Protein AF-A0A7V4LRQ0-F1 (afdb_monomer_lite)

Foldseek 3Di:
DDDDPVQQADPPDGDPNNVVVVVVVVCCVVVDDDDQFAAAAEFDDPLVVVLCVVQQFPHHYDDPDQDDLRYEYEYEHPRLVVQLVVQVSLQVSLQVQYAYEYEQDAQVSCVSRHPWGWHWDFDKDAWFADDADDPLDLQHPDGRQLLGFPPIGGGRFTDDPFDADGRRCWTFDVRSGYIYHRDDLSVQDCVVPVSRVSVSVSPSVRSNSSCVSSRGDGDDCVVVCVVPPDDPPDDD

Secondary structure (DSSP, 8-state):
----HHHHS-SSS--HHHHHHHHHHHHHHHH--PPPP-EEEEES-HHHHHHHHHTTB-EEEP-SPPPPTTEEEEE-TTTHHHHGGGHHHHHHHHHTT-EEEEES--HHHHTTT-SS--EEEEEEES----PPPPTTSTTTT--HHHH--SS-EEEEEEEESSEEETTTTEEEETTTEEEEE---GGG--TTT-GGGHHHHHHHHHHHHHHHHHHTPPBP-THHHHHHSPPPTT---

Structure (mmCIF, N/CA/C/O backbone):
data_AF-A0A7V4LRQ0-F1
#
_entry.id   AF-A0A7V4LRQ0-F1
#
loop_
_atom_site.group_PDB
_atom_site.id
_atom_site.type_symbol
_atom_site.label_atom_id
_atom_site.label_alt_id
_atom_site.label_comp_id
_atom_site.label_asym_id
_atom_site.label_entity_id
_atom_site.label_seq_id
_atom_site.pdbx_PDB_ins_code
_atom_site.Cartn_x
_atom_site.Cartn_y
_atom_site.Cartn_z
_atom_site.occupancy
_atom_site.B_iso_or_equiv
_atom_site.auth_seq_id
_atom_site.auth_comp_id
_atom_site.auth_asym_id
_atom_site.auth_atom_id
_atom_site.pdbx_PDB_model_num
ATOM 1 N N . MET A 1 1 ? 11.073 -6.698 -17.010 1.00 45.44 1 MET A N 1
ATOM 2 C CA . MET A 1 1 ? 11.814 -7.961 -17.177 1.00 45.44 1 MET A CA 1
ATOM 3 C C . MET A 1 1 ? 12.736 -7.723 -18.352 1.00 45.44 1 MET A C 1
ATOM 5 O O . MET A 1 1 ? 12.232 -7.362 -19.404 1.00 45.44 1 MET A O 1
ATOM 9 N N . TRP A 1 2 ? 14.047 -7.719 -18.131 1.00 48.22 2 TRP A N 1
ATOM 10 C CA . TRP A 1 2 ? 15.020 -7.437 -19.186 1.00 48.22 2 TRP A CA 1
ATOM 11 C C . TRP A 1 2 ? 15.649 -8.773 -19.558 1.00 48.22 2 TRP A C 1
ATOM 13 O O . TRP A 1 2 ? 16.395 -9.322 -18.756 1.00 48.22 2 TRP A O 1
ATOM 23 N N . PHE A 1 3 ? 15.268 -9.306 -20.714 1.00 68.00 3 PHE A N 1
ATOM 24 C CA . PHE A 1 3 ? 15.950 -10.434 -21.338 1.00 68.00 3 PHE A CA 1
ATOM 25 C C . PHE A 1 3 ? 17.047 -9.889 -22.238 1.00 68.00 3 PHE A C 1
ATOM 27 O O . PHE A 1 3 ? 16.895 -8.811 -22.821 1.00 68.00 3 PHE A O 1
ATOM 34 N N . CYS A 1 4 ? 18.136 -10.627 -22.371 1.00 69.81 4 CYS A N 1
ATOM 35 C CA . CYS A 1 4 ? 19.073 -10.420 -23.459 1.00 69.81 4 CYS A CA 1
ATOM 36 C C . CYS A 1 4 ? 18.837 -11.468 -24.551 1.00 69.81 4 CYS A C 1
ATOM 38 O O . CYS A 1 4 ? 18.161 -12.471 -24.338 1.00 69.81 4 CYS A O 1
ATOM 40 N N . GLN A 1 5 ? 19.403 -11.243 -25.737 1.00 71.50 5 GLN A N 1
ATOM 41 C CA . GLN A 1 5 ? 19.280 -12.172 -26.866 1.00 71.50 5 GLN A CA 1
ATOM 42 C C . GLN A 1 5 ? 19.717 -13.604 -26.499 1.00 71.50 5 GLN A C 1
ATOM 44 O O . GLN A 1 5 ? 19.175 -14.564 -27.040 1.00 71.50 5 GLN A O 1
ATOM 49 N N . LEU A 1 6 ? 20.641 -13.748 -25.541 1.00 72.88 6 LEU A N 1
ATOM 50 C CA . LEU A 1 6 ? 21.116 -15.046 -25.053 1.00 72.88 6 LEU A CA 1
ATOM 51 C C . LEU A 1 6 ? 20.059 -15.842 -24.283 1.00 72.88 6 LEU A C 1
ATOM 53 O O . LEU A 1 6 ? 20.169 -17.058 -24.235 1.00 72.88 6 LEU A O 1
ATOM 57 N N . ASP A 1 7 ? 19.058 -15.186 -23.694 1.00 76.88 7 ASP A N 1
ATOM 58 C CA . ASP A 1 7 ? 18.031 -15.871 -22.903 1.00 76.88 7 ASP A CA 1
ATOM 59 C C . ASP A 1 7 ? 16.930 -16.473 -23.792 1.00 76.88 7 ASP A C 1
ATOM 61 O O . ASP A 1 7 ? 16.231 -17.392 -23.380 1.00 76.88 7 ASP A O 1
ATOM 65 N N . VAL A 1 8 ? 16.754 -15.940 -25.007 1.00 80.19 8 VAL A N 1
ATOM 66 C CA . VAL A 1 8 ? 15.587 -16.202 -25.874 1.00 80.19 8 VAL A CA 1
ATOM 67 C C . VAL A 1 8 ? 15.947 -16.807 -27.232 1.00 80.19 8 VAL A C 1
ATOM 69 O O . VAL A 1 8 ? 15.063 -17.036 -28.052 1.00 80.19 8 VAL A O 1
ATOM 72 N N . THR A 1 9 ? 17.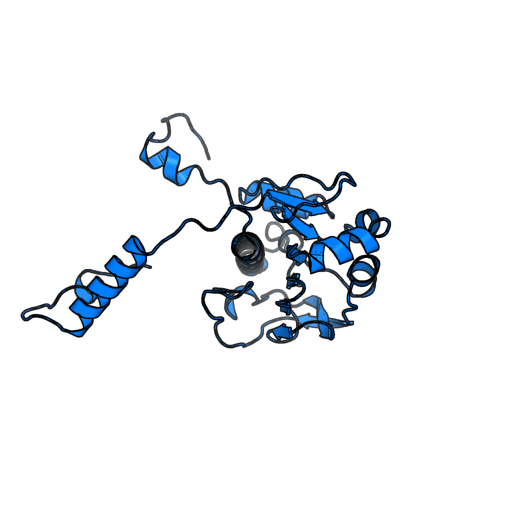230 -17.064 -27.496 1.00 76.56 9 THR A N 1
ATOM 73 C CA . THR A 1 9 ? 17.683 -17.713 -28.734 1.00 76.56 9 THR A CA 1
ATOM 74 C C . THR A 1 9 ? 18.778 -18.733 -28.459 1.00 76.56 9 THR A C 1
ATOM 76 O O . THR A 1 9 ? 19.648 -18.516 -27.616 1.00 76.56 9 THR A O 1
ATOM 79 N N . GLY A 1 10 ? 18.764 -19.832 -29.213 1.00 74.75 10 GLY A N 1
ATOM 80 C CA . GLY A 1 10 ? 19.885 -20.761 -29.257 1.00 74.75 10 GLY A CA 1
ATOM 81 C C . GLY A 1 10 ? 21.092 -20.136 -29.964 1.00 74.75 10 GLY A C 1
ATOM 82 O O . GLY A 1 10 ? 20.951 -19.457 -30.981 1.00 74.75 10 GLY A O 1
ATOM 83 N N . ARG A 1 11 ? 22.299 -20.338 -29.423 1.00 70.88 11 ARG A N 1
ATOM 84 C CA . ARG A 1 11 ? 23.535 -19.731 -29.964 1.00 70.88 11 ARG A CA 1
ATOM 85 C C . ARG A 1 11 ? 24.020 -20.357 -31.272 1.00 70.88 11 ARG A C 1
ATOM 87 O O . ARG A 1 11 ? 24.736 -19.707 -32.029 1.00 70.88 11 ARG A O 1
ATOM 94 N N . SER A 1 12 ? 23.715 -21.629 -31.494 1.00 75.88 12 SER A N 1
ATOM 95 C CA . SER A 1 12 ? 24.221 -22.404 -32.639 1.00 75.88 12 SER A CA 1
ATOM 96 C C . SER A 1 12 ? 23.210 -23.448 -33.101 1.00 75.88 12 SER A C 1
ATOM 98 O O . SER A 1 12 ? 23.081 -23.678 -34.297 1.00 75.88 12 SER A O 1
ATOM 100 N N . GLU A 1 13 ? 22.453 -24.014 -32.162 1.00 80.12 13 GLU A N 1
ATOM 101 C CA . GLU A 1 13 ? 21.347 -24.938 -32.404 1.00 80.12 13 GLU A CA 1
ATOM 102 C C . GLU A 1 13 ? 20.101 -24.467 -31.640 1.00 80.12 13 GLU A C 1
ATOM 104 O O . GLU A 1 13 ? 20.245 -23.673 -30.703 1.00 80.12 13 GLU A O 1
ATOM 109 N N . PRO A 1 14 ? 18.895 -24.925 -32.022 1.00 82.38 14 PRO A N 1
ATOM 110 C CA . PRO A 1 14 ? 17.674 -24.677 -31.261 1.00 82.38 14 PRO A CA 1
ATOM 111 C C . PRO A 1 14 ? 17.831 -25.059 -29.782 1.00 82.38 14 PRO A C 1
ATOM 113 O O . PRO A 1 14 ? 18.328 -26.138 -29.460 1.00 82.38 14 PRO A O 1
ATOM 116 N N . ASP A 1 15 ? 17.402 -24.169 -28.884 1.00 87.75 15 ASP A N 1
ATOM 117 C CA . ASP A 1 15 ? 17.436 -24.381 -27.435 1.00 87.75 15 ASP A CA 1
ATOM 118 C C . ASP A 1 15 ? 15.994 -24.531 -26.913 1.00 87.75 15 ASP A C 1
ATOM 120 O O . ASP A 1 15 ? 15.255 -23.542 -26.868 1.00 87.75 15 ASP A O 1
ATOM 124 N N . PRO A 1 16 ? 15.578 -25.737 -26.480 1.00 87.88 16 PRO A N 1
ATOM 125 C CA . PRO A 1 16 ? 14.217 -25.986 -26.000 1.00 87.88 16 PRO A CA 1
ATOM 126 C C . PRO A 1 16 ? 13.805 -25.162 -24.770 1.00 87.88 16 PRO A C 1
ATOM 128 O O . PRO A 1 16 ? 12.611 -24.964 -24.530 1.00 87.88 16 PRO A O 1
ATOM 131 N N . VAL A 1 17 ? 14.759 -24.706 -23.948 1.00 88.19 17 VAL A N 1
ATOM 132 C CA . VAL A 1 17 ? 14.481 -23.828 -22.801 1.00 88.19 17 VAL A CA 1
ATOM 133 C C . VAL A 1 17 ? 14.232 -22.406 -23.288 1.00 88.19 17 VAL A C 1
ATOM 135 O O . VAL A 1 17 ? 13.279 -21.773 -22.827 1.00 88.19 17 VAL A O 1
ATOM 138 N N . ALA A 1 18 ? 15.035 -21.929 -24.242 1.00 86.69 18 ALA A N 1
ATOM 139 C CA . ALA A 1 18 ? 14.844 -20.621 -24.861 1.00 86.69 18 ALA A CA 1
ATOM 140 C C . ALA A 1 18 ? 13.508 -20.547 -25.619 1.00 86.69 18 ALA A C 1
ATOM 142 O O . ALA A 1 18 ? 12.757 -19.589 -25.439 1.00 86.69 18 ALA A O 1
ATOM 143 N N . GLU A 1 19 ? 13.158 -21.583 -26.388 1.00 88.06 19 GLU A N 1
ATOM 144 C CA . GLU A 1 19 ? 11.864 -21.687 -27.080 1.00 88.06 19 GLU A CA 1
ATOM 145 C C . GLU A 1 19 ? 10.697 -21.649 -26.090 1.00 88.06 19 GLU A C 1
ATOM 147 O O . GLU A 1 19 ? 9.791 -20.828 -26.224 1.00 88.06 19 GLU A O 1
ATOM 152 N N . ARG A 1 20 ? 10.759 -22.453 -25.019 1.00 89.38 20 ARG A N 1
ATOM 153 C CA . ARG A 1 20 ? 9.725 -22.451 -23.975 1.00 89.38 20 ARG A CA 1
ATOM 154 C C . ARG A 1 20 ? 9.599 -21.095 -23.283 1.00 89.38 20 ARG A C 1
ATOM 156 O O . ARG A 1 20 ? 8.496 -20.693 -22.915 1.00 89.38 20 ARG A O 1
ATOM 163 N N . LEU A 1 21 ? 10.710 -20.390 -23.069 1.00 88.31 21 LEU A N 1
ATOM 164 C CA . LEU A 1 21 ? 10.686 -19.047 -22.500 1.00 88.31 21 LEU A CA 1
ATOM 165 C C . LEU A 1 21 ? 10.005 -18.058 -23.453 1.00 88.31 21 LEU A C 1
ATOM 167 O O . LEU A 1 21 ? 9.142 -17.305 -23.005 1.00 88.31 21 LEU A O 1
ATOM 171 N N . VAL A 1 22 ? 10.342 -18.079 -24.745 1.00 88.38 22 VAL A N 1
ATOM 172 C CA . VAL A 1 22 ? 9.688 -17.245 -25.767 1.00 88.38 22 VAL A CA 1
ATOM 173 C C . VAL A 1 22 ? 8.190 -17.539 -25.840 1.00 88.38 22 VAL A C 1
ATOM 175 O O . VAL A 1 22 ? 7.392 -16.601 -25.798 1.00 88.38 22 VAL A O 1
ATOM 178 N N . ASP A 1 23 ? 7.795 -18.811 -25.849 1.00 89.12 23 ASP A N 1
ATOM 179 C CA . ASP A 1 23 ? 6.388 -19.217 -25.852 1.00 89.12 23 ASP A CA 1
ATOM 180 C C . ASP A 1 23 ? 5.648 -18.700 -24.619 1.00 89.12 23 ASP A C 1
ATOM 182 O O . ASP A 1 23 ? 4.575 -18.109 -24.743 1.00 89.12 23 ASP A O 1
ATOM 186 N N . ASN A 1 24 ? 6.236 -18.838 -23.428 1.00 88.69 24 ASN A N 1
ATOM 187 C CA . ASN A 1 24 ? 5.658 -18.304 -22.196 1.00 88.69 24 ASN A CA 1
ATOM 188 C C . ASN A 1 24 ? 5.506 -16.776 -22.247 1.00 88.69 24 ASN A C 1
ATOM 190 O O . ASN A 1 24 ? 4.514 -16.241 -21.751 1.00 88.69 24 ASN A O 1
ATOM 194 N N . LEU A 1 25 ? 6.464 -16.062 -22.846 1.00 88.06 25 LEU A N 1
ATOM 195 C CA . LEU A 1 25 ? 6.399 -14.607 -23.001 1.00 88.06 25 LEU A CA 1
ATOM 196 C C . LEU A 1 25 ? 5.290 -14.183 -23.964 1.00 88.06 25 LEU A C 1
ATOM 198 O O . LEU A 1 25 ? 4.539 -13.255 -23.653 1.00 88.06 25 LEU A O 1
ATOM 202 N N . LEU A 1 26 ? 5.157 -14.870 -25.100 1.00 89.56 26 LEU A N 1
ATOM 203 C CA . LEU A 1 26 ? 4.088 -14.624 -26.066 1.00 89.56 26 LEU A CA 1
ATOM 204 C C . LEU A 1 26 ? 2.721 -14.965 -25.472 1.00 89.56 26 LEU A C 1
ATOM 206 O O . LEU A 1 26 ? 1.802 -14.154 -25.557 1.00 89.56 26 LEU A O 1
ATOM 210 N N . GLN A 1 27 ? 2.589 -16.115 -24.808 1.00 89.12 27 GLN A N 1
ATOM 211 C CA . GLN A 1 27 ? 1.359 -16.500 -24.116 1.00 89.12 27 GLN A CA 1
ATOM 212 C C . GLN A 1 27 ? 0.989 -15.495 -23.025 1.00 89.12 27 GLN A C 1
ATOM 214 O O . GLN A 1 27 ? -0.169 -15.097 -22.943 1.00 89.12 27 GLN A O 1
ATOM 219 N N . TYR A 1 28 ? 1.955 -15.029 -22.229 1.00 83.38 28 TYR A N 1
ATOM 220 C CA . TYR A 1 28 ? 1.726 -13.988 -21.229 1.00 83.38 28 TYR A CA 1
ATOM 221 C C . TYR A 1 28 ? 1.220 -12.689 -21.868 1.00 83.38 28 TYR A C 1
ATOM 223 O O . TYR A 1 28 ? 0.241 -12.115 -21.391 1.00 83.38 28 TYR A O 1
ATOM 231 N N . ALA A 1 29 ? 1.849 -12.237 -22.958 1.00 86.50 29 ALA A N 1
ATOM 232 C CA . ALA A 1 29 ? 1.443 -11.024 -23.664 1.00 86.50 29 ALA A CA 1
ATOM 233 C C . ALA A 1 29 ? 0.040 -11.150 -24.283 1.00 86.50 29 ALA A C 1
ATOM 235 O O . ALA A 1 29 ? -0.758 -10.221 -24.180 1.00 86.50 29 ALA A O 1
ATOM 236 N N . LEU A 1 30 ? -0.280 -12.303 -24.879 1.00 89.50 30 LEU A N 1
ATOM 237 C CA . LEU A 1 30 ? -1.581 -12.582 -25.497 1.00 89.50 30 LEU A CA 1
ATOM 238 C C . LEU A 1 30 ? -2.700 -12.780 -24.467 1.00 89.50 30 LEU A C 1
ATOM 240 O O . LEU A 1 30 ? -3.841 -12.393 -24.710 1.00 89.50 30 LEU A O 1
ATOM 244 N N . ALA A 1 31 ? -2.391 -13.388 -23.320 1.00 86.88 31 ALA A N 1
ATOM 245 C CA . ALA A 1 31 ? -3.352 -13.627 -22.247 1.00 86.88 31 ALA A CA 1
ATOM 246 C C . ALA A 1 31 ? -3.553 -12.404 -21.340 1.00 86.88 31 ALA A C 1
ATOM 248 O O . ALA A 1 31 ? -4.460 -12.410 -20.500 1.00 86.88 31 ALA A O 1
ATOM 249 N N . TRP A 1 32 ? -2.723 -11.366 -21.480 1.00 83.38 32 TRP A N 1
ATOM 250 C CA . TRP A 1 32 ? -2.807 -10.176 -20.647 1.00 83.38 32 TRP A CA 1
ATOM 251 C C . TRP A 1 32 ? -4.166 -9.490 -20.809 1.00 83.38 32 TRP A C 1
ATOM 253 O O . TRP A 1 32 ? -4.623 -9.190 -21.912 1.00 83.38 32 TRP A O 1
ATOM 263 N N . ARG A 1 33 ? -4.809 -9.209 -19.674 1.00 76.88 33 ARG A N 1
ATOM 264 C CA . ARG A 1 33 ? -6.028 -8.403 -19.605 1.00 76.88 33 ARG A CA 1
ATOM 265 C C . ARG A 1 33 ? -5.795 -7.222 -18.668 1.00 76.88 33 ARG A C 1
ATOM 267 O O . ARG A 1 33 ? -5.194 -7.418 -17.608 1.00 76.88 33 ARG A O 1
ATOM 274 N N . PRO A 1 34 ? -6.286 -6.019 -19.009 1.00 74.44 34 PRO A N 1
ATOM 275 C CA . PRO A 1 34 ? -6.212 -4.889 -18.100 1.00 74.44 34 PRO A CA 1
ATOM 276 C C . PRO A 1 34 ? -6.993 -5.216 -16.824 1.00 74.44 34 PRO A C 1
ATOM 278 O O . PRO A 1 34 ? -8.170 -5.578 -16.868 1.00 74.44 34 PRO A O 1
ATOM 281 N N . VAL A 1 35 ? -6.326 -5.098 -15.677 1.00 74.75 35 VAL A N 1
ATOM 282 C CA . VAL A 1 35 ? -6.999 -5.158 -14.378 1.00 74.75 35 VAL A CA 1
ATOM 283 C C . VAL A 1 35 ? -7.870 -3.904 -14.257 1.00 74.75 35 VAL A C 1
ATOM 285 O O . VAL A 1 35 ? -7.369 -2.816 -14.552 1.00 74.75 35 VAL A O 1
ATOM 288 N N . PRO A 1 36 ? -9.147 -4.015 -13.840 1.00 80.19 36 PRO A N 1
ATOM 289 C CA . PRO A 1 36 ? -9.997 -2.849 -13.643 1.00 80.19 36 PRO A CA 1
ATOM 290 C C . PRO A 1 36 ? -9.327 -1.841 -12.710 1.00 80.19 36 PRO A C 1
ATOM 292 O O . PRO A 1 36 ? -9.016 -2.159 -11.558 1.00 80.19 36 PRO A O 1
ATOM 295 N N . ALA A 1 37 ? -9.097 -0.638 -13.230 1.00 89.81 37 ALA A N 1
ATOM 296 C CA . ALA A 1 37 ? -8.564 0.463 -12.450 1.00 89.81 37 ALA A CA 1
ATOM 297 C C . ALA A 1 37 ? -9.566 0.854 -11.361 1.00 89.81 37 ALA A C 1
ATOM 299 O O . ALA A 1 37 ? -10.780 0.855 -11.581 1.00 89.81 37 ALA A O 1
ATOM 300 N N . ARG A 1 38 ? -9.044 1.190 -10.186 1.00 93.81 38 ARG A N 1
ATOM 301 C CA . ARG A 1 38 ? -9.829 1.677 -9.058 1.00 93.81 38 ARG A CA 1
ATOM 302 C C . ARG A 1 38 ? -9.487 3.121 -8.758 1.00 93.81 38 ARG A C 1
ATOM 304 O O . ARG A 1 38 ? -8.321 3.504 -8.804 1.00 93.81 38 ARG A O 1
ATOM 311 N N . GLN A 1 39 ? -10.495 3.901 -8.392 1.00 95.75 39 GLN A N 1
ATOM 312 C CA . GLN A 1 39 ? -10.274 5.260 -7.921 1.00 95.75 39 GLN A CA 1
ATOM 313 C C . GLN A 1 39 ? -9.702 5.214 -6.500 1.00 95.75 39 GLN A C 1
ATOM 315 O O . GLN A 1 39 ? -10.267 4.579 -5.608 1.00 95.75 39 GLN A O 1
ATOM 320 N N . GLY A 1 40 ? -8.572 5.881 -6.285 1.00 97.38 40 GLY A N 1
ATOM 321 C CA . GLY A 1 40 ? -8.005 6.034 -4.952 1.00 97.38 40 GLY A CA 1
ATOM 322 C C . GLY A 1 40 ? -8.737 7.118 -4.163 1.00 97.38 40 GLY A C 1
ATOM 323 O O . GLY A 1 40 ? -9.028 8.187 -4.706 1.00 97.38 40 GLY A O 1
ATOM 324 N N . VAL A 1 41 ? -9.011 6.843 -2.889 1.00 98.25 41 VAL A N 1
ATOM 325 C CA . VAL A 1 41 ? -9.553 7.785 -1.903 1.00 98.25 41 VAL A CA 1
ATOM 326 C C . VAL A 1 41 ? -8.572 7.884 -0.739 1.00 98.25 41 VAL A C 1
ATOM 328 O O . VAL A 1 41 ? -8.015 6.868 -0.332 1.00 98.25 41 VAL A O 1
ATOM 331 N N . TYR A 1 42 ? -8.326 9.083 -0.220 1.00 98.56 42 TYR A N 1
ATOM 332 C CA . TYR A 1 42 ? -7.289 9.344 0.779 1.00 98.56 42 TYR A CA 1
ATOM 333 C C . TYR A 1 42 ? -7.847 9.960 2.062 1.00 98.56 42 TYR A C 1
ATOM 335 O O . TYR A 1 42 ? -8.546 10.971 2.006 1.00 98.56 42 TYR A O 1
ATOM 343 N N . ALA A 1 43 ? -7.464 9.405 3.212 1.00 98.31 43 ALA A N 1
ATOM 344 C CA . ALA A 1 43 ? -7.739 9.962 4.533 1.00 98.31 43 ALA A CA 1
ATOM 345 C C . ALA A 1 43 ? -6.469 9.961 5.400 1.00 98.31 43 ALA A C 1
ATOM 347 O O . ALA A 1 43 ? -5.891 8.906 5.657 1.00 98.31 43 ALA A O 1
ATOM 348 N N . GLY A 1 44 ? -6.054 11.133 5.886 1.00 97.44 44 GLY A N 1
ATOM 349 C CA . GLY A 1 44 ? -4.942 11.280 6.831 1.00 97.44 44 GLY A CA 1
ATOM 350 C C . GLY A 1 44 ? -4.078 12.513 6.582 1.00 97.44 44 GLY A C 1
ATOM 351 O O . GLY A 1 44 ? -4.515 13.471 5.946 1.00 97.44 44 GLY A O 1
ATOM 352 N N . GLU A 1 45 ? -2.854 12.491 7.111 1.00 96.62 45 GLU A N 1
ATOM 353 C CA . GLU A 1 45 ? -1.837 13.548 6.995 1.00 96.62 45 GLU A CA 1
ATOM 354 C C . GLU A 1 45 ? -1.701 14.144 5.570 1.00 96.62 45 GLU A C 1
ATOM 356 O O . GLU A 1 45 ? -1.551 13.397 4.597 1.00 96.62 45 GLU A O 1
ATOM 361 N N . PRO A 1 46 ? -1.648 15.480 5.408 1.00 96.94 46 PRO A N 1
ATOM 362 C CA . PRO A 1 46 ? -1.427 16.124 4.108 1.00 96.94 46 PRO A CA 1
ATOM 363 C C . PRO A 1 46 ? -0.103 15.741 3.424 1.00 96.94 46 PRO A C 1
ATOM 365 O O . PRO A 1 46 ? -0.000 15.758 2.197 1.00 96.94 46 PRO A O 1
ATOM 368 N N . GLU A 1 47 ? 0.931 15.405 4.196 1.00 96.88 47 GLU A N 1
ATOM 369 C CA . GLU A 1 47 ? 2.243 14.979 3.704 1.00 96.88 47 GLU A CA 1
ATOM 370 C C . GLU A 1 47 ? 2.148 13.715 2.852 1.00 96.88 47 GLU A C 1
ATOM 372 O O . GLU A 1 47 ? 2.777 13.648 1.793 1.00 96.88 47 GLU A O 1
ATOM 377 N N . GLY A 1 48 ? 1.350 12.737 3.286 1.00 96.94 48 GLY A N 1
ATOM 378 C CA . GLY A 1 48 ? 1.147 11.501 2.540 1.00 96.94 48 GLY A CA 1
ATOM 379 C C . GLY A 1 48 ? 0.352 11.729 1.258 1.00 96.94 48 GLY A C 1
ATOM 380 O O . GLY A 1 48 ? 0.728 11.197 0.214 1.00 96.94 48 GLY A O 1
ATOM 381 N N . HIS A 1 49 ? -0.659 12.605 1.286 1.00 97.50 49 HIS A N 1
ATOM 382 C CA . HIS A 1 49 ? -1.424 12.974 0.089 1.00 97.50 49 HIS A CA 1
ATOM 383 C C . HIS A 1 49 ? -0.515 13.602 -0.971 1.00 97.50 49 HIS A C 1
ATOM 385 O O . HIS A 1 49 ? -0.471 13.139 -2.112 1.00 97.50 49 HIS A O 1
ATOM 391 N N . ARG A 1 50 ? 0.314 14.575 -0.563 1.00 97.31 50 ARG A N 1
ATOM 392 C CA . ARG A 1 50 ? 1.334 15.190 -1.430 1.00 97.31 50 ARG A CA 1
ATOM 393 C C . ARG A 1 50 ? 2.359 14.173 -1.930 1.00 97.31 50 ARG A C 1
ATOM 395 O O . ARG A 1 50 ? 2.784 14.258 -3.080 1.00 97.31 50 ARG A O 1
ATOM 402 N N . HIS A 1 51 ? 2.759 13.215 -1.093 1.00 97.12 51 HIS A N 1
ATOM 403 C CA . HIS A 1 51 ? 3.698 12.163 -1.478 1.00 97.12 51 HIS A CA 1
ATOM 404 C C . HIS A 1 51 ? 3.132 11.271 -2.593 1.00 97.12 51 HIS A C 1
ATOM 406 O O . HIS A 1 51 ? 3.822 11.014 -3.579 1.00 97.12 51 HIS A O 1
ATOM 412 N N . PHE A 1 52 ? 1.875 10.837 -2.471 1.00 97.62 52 PHE A N 1
ATOM 413 C CA . PHE A 1 52 ? 1.197 10.052 -3.504 1.00 97.62 52 PHE A CA 1
ATOM 414 C C . PHE A 1 52 ? 0.983 10.850 -4.794 1.00 97.62 52 PHE A C 1
ATOM 416 O O . PHE A 1 52 ? 1.277 10.333 -5.874 1.00 97.62 52 PHE A O 1
ATOM 423 N N . ALA A 1 53 ? 0.578 12.118 -4.688 1.00 96.69 53 ALA A N 1
ATOM 424 C CA . ALA A 1 53 ? 0.439 13.004 -5.842 1.00 96.69 53 ALA A CA 1
ATOM 425 C C . ALA A 1 53 ? 1.769 13.168 -6.600 1.00 96.69 53 ALA A C 1
ATOM 427 O O . ALA A 1 53 ? 1.817 13.015 -7.819 1.00 96.69 53 ALA A O 1
ATOM 428 N N . ALA A 1 54 ? 2.881 13.374 -5.883 1.00 94.19 54 ALA A N 1
ATOM 429 C CA . ALA A 1 54 ? 4.218 13.447 -6.477 1.00 94.19 54 ALA A CA 1
ATOM 430 C C . ALA A 1 54 ? 4.664 12.128 -7.142 1.00 94.19 54 ALA A C 1
ATOM 432 O O . ALA A 1 54 ? 5.514 12.139 -8.032 1.00 94.19 54 ALA A O 1
ATOM 433 N N . ALA A 1 55 ? 4.092 10.994 -6.729 1.00 93.94 55 ALA A N 1
ATOM 434 C CA . ALA A 1 55 ? 4.299 9.688 -7.348 1.00 93.94 55 ALA A CA 1
ATOM 435 C C . ALA A 1 55 ? 3.325 9.391 -8.511 1.00 93.94 55 ALA A C 1
ATOM 437 O O . ALA A 1 55 ? 3.375 8.297 -9.074 1.00 93.94 55 ALA A O 1
ATOM 438 N N . GLY A 1 56 ? 2.462 10.344 -8.882 1.00 94.62 56 GLY A N 1
ATOM 439 C CA . GLY A 1 56 ? 1.516 10.233 -9.997 1.00 94.62 56 GLY A CA 1
ATOM 440 C C . GLY A 1 56 ? 0.152 9.646 -9.628 1.00 94.62 56 GLY A C 1
ATOM 441 O O . GLY A 1 56 ? -0.644 9.366 -10.524 1.00 94.62 56 GLY A O 1
ATOM 442 N N . PHE A 1 57 ? -0.139 9.435 -8.343 1.00 96.19 57 PHE A N 1
ATOM 443 C CA 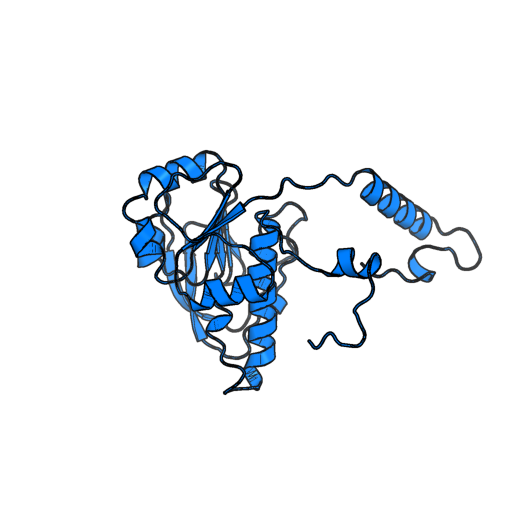. PHE A 1 57 ? -1.438 8.933 -7.897 1.00 96.19 57 PHE A CA 1
ATOM 444 C C . PHE A 1 57 ? -2.411 10.089 -7.674 1.00 96.19 57 PHE A C 1
ATOM 446 O O . PHE A 1 57 ? -2.175 10.949 -6.826 1.00 96.19 57 PHE A O 1
ATOM 453 N N . ASP A 1 58 ? -3.530 10.067 -8.393 1.00 95.69 58 ASP A N 1
ATOM 454 C CA . ASP A 1 58 ? -4.654 10.967 -8.147 1.00 95.69 58 ASP A CA 1
ATOM 455 C C . ASP A 1 58 ? -5.580 10.346 -7.095 1.00 95.69 58 ASP A C 1
ATOM 457 O O . ASP A 1 58 ? -6.497 9.577 -7.401 1.00 95.69 58 ASP A O 1
ATOM 461 N N . LEU A 1 59 ? -5.260 10.595 -5.823 1.00 97.31 59 LEU A N 1
ATOM 462 C CA . LEU A 1 59 ? -6.085 10.154 -4.705 1.00 97.31 59 LEU A CA 1
ATOM 463 C C . LEU A 1 59 ? -7.056 11.269 -4.332 1.00 97.31 59 LEU A C 1
ATOM 465 O O . LEU A 1 59 ? -6.653 12.326 -3.843 1.00 97.31 59 LEU A O 1
ATOM 469 N N . ARG A 1 60 ? -8.348 11.015 -4.506 1.00 96.81 60 ARG A N 1
ATOM 470 C CA . ARG A 1 60 ? -9.391 11.956 -4.111 1.00 96.81 60 ARG A CA 1
ATOM 471 C C . ARG A 1 60 ? -9.437 12.051 -2.580 1.00 96.81 60 ARG A C 1
ATOM 473 O O . ARG A 1 60 ? -9.456 11.007 -1.929 1.00 96.81 60 ARG A O 1
ATOM 480 N N . PRO A 1 61 ? -9.481 13.247 -1.978 1.00 97.56 61 PRO A N 1
ATOM 481 C CA . PRO A 1 61 ? -9.692 13.370 -0.540 1.00 97.56 61 PRO A CA 1
ATOM 482 C C . PRO A 1 61 ? -10.995 12.693 -0.099 1.00 97.56 61 PRO A C 1
ATOM 484 O O . PRO A 1 61 ? -11.989 12.707 -0.829 1.00 97.56 61 PRO A O 1
ATOM 487 N N . TRP A 1 62 ? -10.981 12.096 1.089 1.00 97.31 62 TRP A N 1
ATOM 488 C CA . TRP A 1 62 ? -12.188 11.640 1.768 1.00 97.31 62 TRP A CA 1
ATOM 489 C C . TRP A 1 62 ? -13.151 12.816 1.989 1.00 97.31 62 TRP A C 1
ATOM 491 O O . TRP A 1 62 ? -12.735 13.881 2.441 1.00 97.31 62 TRP A O 1
ATOM 501 N N . ASP A 1 63 ? -14.421 12.619 1.644 1.00 94.75 63 ASP A N 1
ATOM 502 C CA . ASP A 1 63 ? -15.491 13.627 1.669 1.00 94.75 63 ASP A CA 1
ATOM 503 C C . ASP A 1 63 ? -16.789 13.076 2.286 1.00 94.75 63 ASP A C 1
ATOM 505 O O . ASP A 1 63 ? -17.885 13.475 1.900 1.00 94.75 63 ASP A O 1
ATOM 509 N N . ASP A 1 64 ? -16.665 12.109 3.199 1.00 93.94 64 ASP A N 1
ATOM 510 C CA . ASP A 1 64 ? -17.769 11.486 3.949 1.00 93.94 64 ASP A CA 1
ATOM 511 C C . ASP A 1 64 ? -18.812 10.731 3.102 1.00 93.94 64 ASP A C 1
ATOM 513 O O . ASP A 1 64 ? -19.824 10.247 3.620 1.00 93.94 64 ASP A O 1
ATOM 517 N N . ARG A 1 65 ? -18.569 10.566 1.794 1.00 92.38 65 ARG A N 1
ATOM 518 C CA . ARG A 1 65 ? -19.484 9.852 0.900 1.00 92.38 65 ARG A CA 1
ATOM 519 C C . ARG A 1 65 ? -19.286 8.328 0.958 1.00 92.38 65 ARG A C 1
ATOM 521 O O . ARG A 1 65 ? -18.155 7.856 1.103 1.00 92.38 65 ARG A O 1
ATOM 528 N N . PRO A 1 66 ? -20.343 7.529 0.726 1.00 92.75 66 PRO A N 1
ATOM 529 C CA . PRO A 1 66 ? -20.213 6.082 0.595 1.00 92.75 66 PRO A CA 1
ATOM 530 C C . PRO A 1 66 ? -19.225 5.663 -0.497 1.00 92.75 66 PRO A C 1
ATOM 532 O O . PRO A 1 66 ? -19.257 6.178 -1.617 1.00 92.75 66 PRO A O 1
ATOM 535 N N . LEU A 1 67 ? -18.372 4.692 -0.169 1.00 95.25 67 LEU A N 1
ATOM 536 C CA . LEU A 1 67 ? -17.428 4.104 -1.115 1.00 95.25 67 LEU A CA 1
ATOM 537 C C . LEU A 1 67 ? -18.095 3.025 -1.967 1.00 95.25 67 LEU A C 1
ATOM 539 O O . LEU A 1 67 ? -18.937 2.249 -1.514 1.00 95.25 67 LEU A O 1
ATOM 543 N N . THR A 1 68 ? -17.646 2.938 -3.209 1.00 92.44 68 THR A N 1
ATOM 544 C CA . THR A 1 68 ? -18.065 1.947 -4.198 1.00 92.44 68 THR A CA 1
ATOM 545 C C . THR A 1 68 ? -17.070 0.788 -4.285 1.00 92.44 68 THR A C 1
ATOM 547 O O . THR A 1 68 ? -15.906 0.892 -3.887 1.00 92.44 68 THR A O 1
ATOM 550 N N . GLY A 1 69 ? -17.494 -0.340 -4.861 1.00 87.88 69 GLY A N 1
ATOM 551 C CA . GLY A 1 69 ? -16.625 -1.504 -5.087 1.00 87.88 69 GLY A CA 1
ATOM 552 C C . GLY A 1 69 ? -15.462 -1.254 -6.059 1.00 87.88 69 GLY A C 1
ATOM 553 O O . GLY A 1 69 ? -14.566 -2.091 -6.148 1.00 87.88 69 GLY A O 1
ATOM 554 N N . SER A 1 70 ? -15.455 -0.120 -6.764 1.00 91.19 70 SER A N 1
ATOM 555 C CA . SER A 1 70 ? -14.391 0.353 -7.660 1.00 91.19 70 SER A CA 1
ATOM 556 C C . SER A 1 70 ? -13.427 1.344 -7.002 1.00 91.19 70 SER A C 1
ATOM 558 O O . SER A 1 70 ? -12.577 1.904 -7.687 1.00 91.19 70 SER A O 1
ATOM 560 N N . GLU A 1 71 ? -13.533 1.578 -5.696 1.00 95.56 71 GLU A N 1
ATOM 561 C CA . GLU A 1 71 ? -12.626 2.460 -4.958 1.00 95.56 71 GLU A CA 1
ATOM 562 C C . GLU A 1 71 ? -11.626 1.659 -4.100 1.00 95.56 71 GLU A C 1
ATOM 564 O O . GLU A 1 71 ? -11.823 0.474 -3.794 1.00 95.56 71 GLU A O 1
ATOM 569 N N . VAL A 1 72 ? -10.510 2.305 -3.757 1.00 97.62 72 VAL A N 1
ATOM 570 C CA . VAL A 1 72 ? -9.531 1.864 -2.750 1.00 97.62 72 VAL A CA 1
ATOM 571 C C . VAL A 1 72 ? -9.368 2.994 -1.747 1.00 97.62 72 VAL A C 1
ATOM 573 O O . VAL A 1 72 ? -9.140 4.132 -2.150 1.00 97.62 72 VAL A O 1
ATOM 576 N N . LEU A 1 73 ? -9.439 2.681 -0.457 1.00 98.50 73 LEU A N 1
ATOM 577 C CA . LEU A 1 73 ? -9.208 3.654 0.606 1.00 98.50 73 LEU A CA 1
ATOM 578 C C . LEU A 1 73 ? -7.760 3.554 1.095 1.00 98.50 73 LEU A C 1
ATOM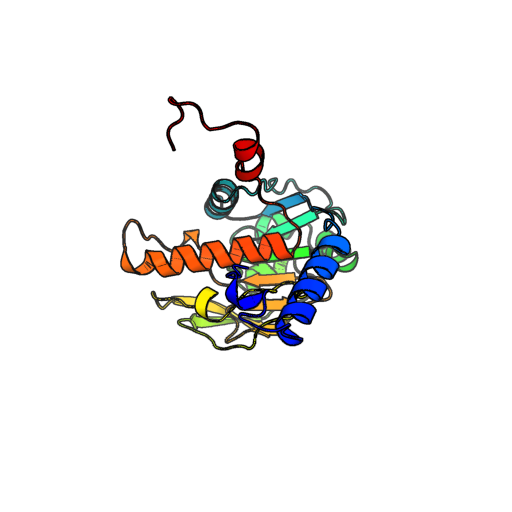 580 O O . LEU A 1 73 ? -7.327 2.502 1.557 1.00 98.50 73 LEU A O 1
ATOM 584 N N . VAL A 1 74 ? -7.012 4.647 0.999 1.00 98.62 74 VAL A N 1
ATOM 585 C CA . VAL A 1 74 ? -5.677 4.804 1.577 1.00 98.62 74 VAL A CA 1
ATOM 586 C C . VAL A 1 74 ? -5.817 5.615 2.857 1.00 98.62 74 VAL A C 1
ATOM 588 O O . VAL A 1 74 ? -6.266 6.760 2.823 1.00 98.62 74 VAL A O 1
ATOM 591 N N . VAL A 1 75 ? -5.436 5.015 3.980 1.00 98.62 75 VAL A N 1
ATOM 592 C CA . VAL A 1 75 ? -5.498 5.629 5.304 1.00 98.62 75 VAL A CA 1
ATOM 593 C C . VAL A 1 75 ? -4.092 5.771 5.853 1.00 98.62 75 VAL A C 1
ATOM 595 O O . VAL A 1 75 ? -3.329 4.805 5.899 1.00 98.62 75 VAL A O 1
ATOM 598 N N . THR A 1 76 ? -3.751 6.975 6.278 1.00 98.12 76 THR A N 1
ATOM 599 C CA . THR A 1 76 ? -2.485 7.286 6.945 1.00 98.12 76 THR A CA 1
ATOM 600 C C . THR A 1 76 ? -2.770 7.861 8.332 1.00 98.12 76 THR A C 1
ATOM 602 O O . THR A 1 76 ? -3.943 8.095 8.644 1.00 98.12 76 THR A O 1
ATOM 605 N N . PRO A 1 77 ? -1.751 8.125 9.174 1.00 97.56 77 PRO A N 1
ATOM 606 C CA . PRO A 1 77 ? -1.990 8.628 10.521 1.00 97.56 77 PRO A CA 1
ATOM 607 C C . PRO A 1 77 ? -2.834 9.905 10.498 1.00 97.56 77 PRO A C 1
ATOM 609 O O . PRO A 1 77 ? -2.738 10.709 9.563 1.00 97.56 77 PRO A O 1
ATOM 612 N N . GLY A 1 78 ? -3.706 10.052 11.492 1.00 95.75 78 GLY A N 1
ATOM 613 C CA . GLY A 1 78 ? -4.713 11.112 11.580 1.00 95.75 78 GLY A CA 1
ATOM 614 C C . GLY A 1 78 ? -5.995 10.849 10.776 1.00 95.75 78 GLY A C 1
ATOM 615 O O . GLY A 1 78 ? -7.013 11.492 11.035 1.00 95.75 78 GLY A O 1
ATOM 616 N N . GLY A 1 79 ? -5.990 9.907 9.828 1.00 96.62 79 GLY A N 1
ATOM 617 C CA . GLY A 1 79 ? -7.144 9.595 8.983 1.00 96.62 79 GLY A CA 1
ATOM 618 C C . GLY A 1 79 ? -8.298 8.942 9.743 1.00 96.62 79 GLY A C 1
ATOM 619 O O . GLY A 1 79 ? -9.460 9.173 9.411 1.00 96.62 79 GLY A O 1
ATOM 620 N N . GLY A 1 80 ? -8.009 8.187 10.806 1.00 95.94 80 GLY A N 1
ATOM 621 C CA . GLY A 1 80 ? -9.020 7.475 11.588 1.00 95.94 80 GLY A CA 1
ATOM 622 C C . GLY A 1 80 ? -10.049 8.399 12.243 1.00 95.94 80 GLY A C 1
ATOM 623 O O . GLY A 1 80 ? -11.199 8.003 12.412 1.00 95.94 80 GLY A O 1
ATOM 624 N N . GLN A 1 81 ? -9.692 9.655 12.537 1.00 94.62 81 GLN A N 1
ATOM 625 C CA . GLN A 1 81 ? -10.623 10.629 13.122 1.00 94.62 81 GLN A CA 1
ATOM 626 C C . GLN A 1 81 ? -11.803 10.938 12.194 1.00 94.62 81 GLN A C 1
ATOM 628 O O . GLN A 1 81 ? -12.944 10.955 12.652 1.00 94.62 81 GLN A O 1
ATOM 633 N N . ALA A 1 82 ? -11.534 11.130 10.899 1.00 95.88 82 ALA A N 1
ATOM 634 C CA . ALA A 1 82 ? -12.565 11.382 9.893 1.00 95.88 82 ALA A CA 1
ATOM 635 C C . ALA A 1 82 ? -13.363 10.113 9.553 1.00 95.88 82 ALA A C 1
ATOM 637 O O . ALA A 1 82 ? -14.537 10.186 9.215 1.00 95.88 82 ALA A O 1
ATOM 638 N N . LEU A 1 83 ? -12.742 8.936 9.671 1.00 97.75 83 LEU A N 1
ATOM 639 C CA . LEU A 1 83 ? -13.368 7.661 9.312 1.00 97.75 83 LEU A CA 1
ATOM 640 C C . LEU A 1 83 ? -14.218 7.056 10.436 1.00 97.75 83 LEU A C 1
ATOM 642 O O . LEU A 1 83 ? -15.160 6.315 10.157 1.00 97.75 83 LEU A O 1
ATOM 646 N N . ARG A 1 84 ? -13.915 7.369 11.702 1.00 97.06 84 ARG A N 1
ATOM 647 C CA . ARG A 1 84 ? -14.600 6.826 12.886 1.00 97.06 84 ARG A CA 1
ATOM 648 C C . ARG A 1 84 ? -16.134 6.950 12.839 1.00 97.06 84 ARG A C 1
ATOM 650 O O . ARG A 1 84 ? -16.788 5.963 13.173 1.00 97.06 84 ARG A O 1
ATOM 657 N N . PRO A 1 85 ? -16.743 8.082 12.428 1.00 97.62 85 PRO A N 1
ATOM 658 C CA . PRO A 1 85 ? -18.203 8.192 12.329 1.00 97.62 85 PRO A CA 1
ATOM 659 C C . PRO A 1 85 ? -18.829 7.241 11.297 1.00 97.62 85 PRO A C 1
ATOM 661 O O . PRO A 1 85 ? -20.030 6.991 11.341 1.00 97.62 85 PRO A O 1
ATOM 664 N N . HIS A 1 86 ? -18.022 6.696 10.383 1.00 97.31 86 HIS A N 1
ATOM 665 C CA . HIS A 1 86 ? -18.450 5.870 9.258 1.00 97.31 86 HIS A CA 1
ATOM 666 C C . HIS A 1 86 ? -18.003 4.403 9.379 1.00 97.31 86 HIS A C 1
ATOM 668 O O . HIS A 1 86 ? -18.026 3.676 8.385 1.00 97.31 86 HIS A O 1
ATOM 674 N N . ALA A 1 87 ? -17.605 3.950 10.574 1.00 97.06 87 ALA A N 1
ATOM 675 C CA . ALA A 1 87 ? -17.063 2.607 10.808 1.00 97.06 87 ALA A CA 1
ATOM 676 C C . ALA A 1 87 ? -17.968 1.480 10.271 1.00 97.06 87 ALA A C 1
ATOM 678 O O . ALA A 1 87 ? -17.489 0.588 9.572 1.00 97.06 87 ALA A O 1
ATOM 679 N N . ASP A 1 88 ? -19.281 1.552 10.516 1.00 96.56 88 ASP A N 1
ATOM 680 C CA . ASP A 1 88 ? -20.236 0.532 10.056 1.00 96.56 88 ASP A CA 1
ATOM 681 C C . ASP A 1 88 ? -20.332 0.479 8.524 1.00 96.56 88 ASP A C 1
ATOM 683 O O . ASP A 1 88 ? -20.310 -0.595 7.918 1.00 96.56 88 ASP A O 1
ATOM 687 N N . MET A 1 89 ? -20.373 1.649 7.880 1.00 96.38 89 MET A N 1
ATOM 688 C CA . MET A 1 89 ? -20.395 1.772 6.421 1.00 96.38 89 MET A CA 1
ATOM 689 C C . MET A 1 89 ? -19.096 1.243 5.801 1.00 96.38 89 MET A C 1
ATOM 691 O O . MET A 1 89 ? -19.140 0.495 4.823 1.00 96.38 89 MET A O 1
ATOM 695 N N . LEU A 1 90 ? -17.941 1.599 6.370 1.00 97.44 90 LEU A N 1
ATOM 696 C CA . LEU A 1 90 ? -16.636 1.107 5.925 1.00 97.44 90 LEU A CA 1
ATOM 697 C C . LEU A 1 90 ? -16.517 -0.406 6.114 1.00 97.44 90 LEU A C 1
ATOM 699 O O . LEU A 1 90 ? -16.001 -1.095 5.235 1.00 97.44 90 LEU A O 1
ATOM 703 N N . GLY A 1 91 ? -17.042 -0.932 7.221 1.00 96.50 91 GLY A N 1
ATOM 704 C CA . GLY A 1 91 ? -17.139 -2.361 7.476 1.00 96.50 91 GLY A CA 1
ATOM 705 C C . GLY A 1 91 ? -17.950 -3.079 6.402 1.00 96.50 91 GLY A C 1
ATOM 706 O O . GLY A 1 91 ? -17.450 -4.025 5.793 1.00 96.50 91 GLY A O 1
ATOM 707 N N . ALA A 1 92 ? -19.160 -2.598 6.106 1.00 96.19 92 ALA A N 1
ATOM 708 C CA . ALA A 1 92 ? -20.010 -3.157 5.055 1.00 96.19 92 ALA A CA 1
ATOM 709 C C . ALA A 1 92 ? -19.345 -3.086 3.667 1.00 96.19 92 ALA A C 1
ATOM 711 O O . ALA A 1 92 ? -19.338 -4.073 2.929 1.00 96.19 92 ALA A O 1
ATOM 712 N N . TRP A 1 93 ? -18.721 -1.954 3.332 1.00 97.25 93 TRP A N 1
ATOM 713 C CA . TRP A 1 93 ? -17.996 -1.772 2.073 1.00 97.25 93 TRP A CA 1
ATOM 714 C C . TRP A 1 93 ? -16.807 -2.736 1.932 1.00 97.25 93 TRP A C 1
ATOM 716 O O . TRP A 1 93 ? -16.634 -3.363 0.885 1.00 97.25 93 TRP A O 1
ATOM 726 N N . LEU A 1 94 ? -16.018 -2.919 2.993 1.00 96.19 94 LEU A N 1
ATOM 727 C CA . LEU A 1 94 ? -14.910 -3.875 3.026 1.00 96.19 94 LEU A CA 1
ATOM 728 C C . LEU A 1 94 ? -15.391 -5.319 2.819 1.00 96.19 94 LEU A C 1
ATOM 730 O O . LEU A 1 94 ? -14.766 -6.072 2.070 1.00 96.19 94 LEU A O 1
ATOM 734 N N . GLN A 1 95 ? -16.519 -5.702 3.425 1.00 94.19 95 GLN A N 1
ATOM 735 C CA . GLN A 1 95 ? -17.123 -7.025 3.212 1.00 94.19 95 GLN A CA 1
ATOM 736 C C . GLN A 1 95 ? -17.652 -7.208 1.782 1.00 94.19 95 GLN A C 1
ATOM 738 O O . GLN A 1 95 ? -17.575 -8.306 1.234 1.00 94.19 95 GLN A O 1
ATOM 743 N N . ALA A 1 96 ? -18.115 -6.132 1.142 1.00 93.88 96 ALA A N 1
ATOM 744 C CA . ALA A 1 96 ? -18.573 -6.128 -0.247 1.00 93.88 96 ALA A CA 1
ATOM 745 C C . ALA A 1 96 ? -17.430 -6.141 -1.290 1.00 93.88 96 ALA A C 1
ATOM 747 O O . ALA A 1 96 ? -17.686 -6.033 -2.490 1.00 93.88 96 ALA A O 1
ATOM 748 N N . GLY A 1 97 ? -16.167 -6.279 -0.866 1.00 92.19 97 GLY A N 1
ATOM 749 C CA . GLY A 1 97 ? -15.003 -6.329 -1.760 1.00 92.19 97 GLY A CA 1
ATOM 750 C C . GLY A 1 97 ? -14.262 -4.999 -1.921 1.00 92.19 97 GLY A C 1
ATOM 751 O O . GLY A 1 97 ? -13.430 -4.865 -2.828 1.00 92.19 97 GLY A O 1
ATOM 752 N N . GLY A 1 98 ? -14.541 -4.029 -1.046 1.00 95.00 98 GLY A N 1
ATOM 753 C CA . GLY A 1 98 ? -13.695 -2.863 -0.824 1.00 95.00 98 GLY A CA 1
ATOM 754 C C . GLY A 1 98 ? -12.264 -3.250 -0.444 1.00 95.00 98 GLY A C 1
ATOM 755 O O . GLY A 1 98 ? -12.005 -4.344 0.064 1.00 95.00 98 GLY A O 1
ATOM 756 N N . ARG A 1 99 ? -11.315 -2.355 -0.724 1.00 96.75 99 ARG A N 1
ATOM 757 C CA . ARG A 1 99 ? -9.880 -2.587 -0.518 1.00 96.75 99 ARG A CA 1
ATOM 758 C C . ARG A 1 99 ? -9.250 -1.426 0.228 1.00 96.75 99 ARG A C 1
ATOM 760 O O . ARG A 1 99 ? -9.417 -0.285 -0.193 1.00 96.75 99 ARG A O 1
ATOM 767 N N . LEU A 1 100 ? -8.491 -1.716 1.279 1.00 98.06 100 LEU A N 1
ATOM 768 C CA . LEU A 1 100 ? -7.888 -0.694 2.129 1.00 98.06 100 LEU A CA 1
ATOM 769 C C . LEU A 1 100 ? -6.369 -0.845 2.229 1.00 98.06 100 LEU A C 1
ATOM 771 O O . LEU A 1 100 ? -5.858 -1.950 2.408 1.00 98.06 100 LEU A O 1
ATOM 775 N N . LEU A 1 101 ? -5.663 0.283 2.144 1.00 98.62 101 LEU A N 1
ATOM 776 C CA . LEU A 1 101 ? -4.241 0.418 2.449 1.00 98.62 101 LEU A CA 1
ATOM 777 C C . LEU A 1 101 ? -4.076 1.275 3.705 1.00 98.62 101 LEU A C 1
ATOM 779 O O . LEU A 1 101 ? -4.314 2.475 3.657 1.00 98.62 101 LEU A O 1
ATOM 783 N N . ALA A 1 102 ? -3.649 0.675 4.808 1.00 98.44 102 ALA A N 1
ATOM 784 C CA . ALA A 1 102 ? -3.302 1.367 6.041 1.00 98.44 102 ALA A CA 1
ATOM 785 C C . ALA A 1 102 ? -1.785 1.583 6.100 1.00 98.44 102 ALA A C 1
ATOM 787 O O . ALA A 1 102 ? -1.016 0.625 6.010 1.00 98.44 102 ALA A O 1
ATOM 788 N N . ILE A 1 103 ? -1.343 2.830 6.258 1.00 98.56 103 ILE A N 1
ATOM 789 C CA . ILE A 1 103 ? 0.076 3.195 6.316 1.00 98.56 103 ILE A CA 1
ATOM 790 C C . ILE A 1 103 ? 0.375 3.820 7.674 1.00 98.56 103 ILE A C 1
ATOM 792 O O . ILE A 1 103 ? -0.195 4.851 8.005 1.00 98.56 103 ILE A O 1
ATOM 796 N N . GLY A 1 104 ? 1.280 3.220 8.446 1.00 97.69 104 GLY A N 1
ATOM 797 C CA . GLY A 1 104 ? 1.765 3.754 9.721 1.00 97.69 104 GLY A CA 1
ATOM 798 C C . GLY A 1 104 ? 0.721 3.854 10.832 1.00 97.69 104 GLY A C 1
ATOM 799 O O . GLY A 1 104 ? 0.918 4.653 11.745 1.00 97.69 104 GLY A O 1
ATOM 800 N N . LEU A 1 105 ? -0.395 3.124 10.731 1.00 97.75 105 LEU A N 1
ATOM 801 C CA . LEU A 1 105 ? -1.467 3.180 11.723 1.00 97.75 105 LEU A CA 1
ATOM 802 C C . LEU A 1 105 ? -1.157 2.303 12.934 1.00 97.75 105 LEU A C 1
ATOM 804 O O . LEU A 1 105 ? -0.793 1.132 12.791 1.00 97.75 105 LEU A O 1
ATOM 808 N N . GLU A 1 106 ? -1.408 2.865 14.112 1.00 97.06 106 GLU A N 1
ATOM 809 C CA . GLU A 1 106 ? -1.432 2.145 15.385 1.00 97.06 106 GLU A CA 1
ATOM 810 C C . GLU A 1 106 ? -2.801 1.493 15.610 1.00 97.06 106 GLU A C 1
ATOM 812 O O . GLU A 1 106 ? -3.806 1.881 15.002 1.00 97.06 106 GLU A O 1
ATOM 817 N N . GLN A 1 107 ? -2.853 0.507 16.504 1.00 97.50 107 GLN A N 1
ATOM 818 C CA . GLN A 1 107 ? -4.089 -0.195 16.842 1.00 97.50 107 GLN A CA 1
ATOM 819 C C . GLN A 1 107 ? -5.186 0.749 17.360 1.00 97.50 107 GLN A C 1
ATOM 821 O O . GLN A 1 107 ? -6.350 0.550 17.022 1.00 97.50 107 GLN A O 1
ATOM 826 N N . GLU A 1 108 ? -4.852 1.780 18.145 1.00 97.44 108 GLU A N 1
ATOM 827 C CA . GLU A 1 108 ? -5.825 2.706 18.733 1.00 97.44 108 GLU A CA 1
ATOM 828 C C . GLU A 1 108 ? -6.586 3.454 17.643 1.00 97.44 108 GLU A C 1
ATOM 830 O O . GLU A 1 108 ? -7.803 3.597 17.735 1.00 97.44 108 GLU A O 1
ATOM 835 N N . GLU A 1 109 ? -5.883 3.888 16.594 1.00 97.69 109 GLU A N 1
ATOM 836 C CA . GLU A 1 109 ? -6.468 4.597 15.461 1.00 97.69 109 GLU A CA 1
ATOM 837 C C . GLU A 1 109 ? -7.160 3.635 14.488 1.00 97.69 109 GLU A C 1
ATOM 839 O O . GLU A 1 109 ? -8.322 3.845 14.133 1.00 97.69 109 GLU A O 1
ATOM 844 N N . ALA A 1 110 ? -6.484 2.559 14.080 1.00 97.50 110 ALA A N 1
ATOM 845 C CA . ALA A 1 110 ? -7.011 1.606 13.105 1.00 97.50 110 ALA A CA 1
ATOM 846 C C . ALA A 1 110 ? -8.315 0.950 13.590 1.00 97.50 110 ALA A C 1
ATOM 848 O O . ALA A 1 110 ? -9.278 0.808 12.833 1.00 97.50 110 ALA A O 1
ATOM 849 N N . ASN A 1 111 ? -8.392 0.615 14.880 1.00 97.81 111 ASN A N 1
ATOM 850 C CA . ASN A 1 111 ? -9.564 -0.033 15.466 1.00 97.81 111 ASN A CA 1
ATOM 851 C C . ASN A 1 111 ? -10.766 0.908 15.636 1.00 97.81 111 ASN A C 1
ATOM 853 O O . ASN A 1 111 ? -11.840 0.436 16.005 1.00 97.81 111 ASN A O 1
ATOM 857 N N . THR A 1 112 ? -10.626 2.214 15.367 1.00 97.38 112 THR A N 1
ATOM 858 C CA . THR A 1 112 ? -11.769 3.142 15.400 1.00 97.38 112 THR A CA 1
ATOM 859 C C . THR A 1 112 ? -12.717 2.987 14.213 1.00 97.38 112 THR A C 1
ATOM 861 O O . THR A 1 112 ? -13.876 3.378 14.329 1.00 97.38 112 THR A O 1
ATOM 864 N N . PHE A 1 113 ? -12.246 2.430 13.091 1.00 96.88 113 PHE A N 1
ATOM 865 C CA . PHE A 1 113 ? -13.027 2.318 11.855 1.00 96.88 113 PHE A CA 1
ATOM 866 C C . PHE A 1 113 ? -12.941 0.943 11.176 1.00 96.88 113 PHE A C 1
ATOM 868 O O . PHE A 1 113 ? -13.762 0.643 10.309 1.00 96.88 113 PHE A O 1
ATOM 875 N N . LEU A 1 114 ? -11.961 0.097 11.523 1.00 96.44 114 LEU A N 1
ATOM 876 C CA . LEU A 1 114 ? -11.852 -1.239 10.938 1.00 96.44 114 LEU A CA 1
ATOM 877 C C . LEU A 1 114 ? -12.910 -2.204 11.507 1.00 96.44 114 LEU A C 1
ATOM 879 O O . LEU A 1 114 ? -13.099 -2.269 12.721 1.00 96.44 114 LEU A O 1
ATOM 883 N N . PRO A 1 115 ? -13.525 -3.055 10.661 1.00 93.19 115 PRO A N 1
ATOM 884 C CA . PRO A 1 115 ? -14.516 -4.044 11.097 1.00 93.19 115 PRO A CA 1
ATOM 885 C C . PRO A 1 115 ? -13.909 -5.215 11.881 1.00 93.19 115 PRO A C 1
ATOM 887 O O . PRO A 1 115 ? -14.621 -6.006 12.491 1.00 93.19 115 PRO A O 1
ATOM 890 N N . THR A 1 116 ? -12.589 -5.387 11.832 1.00 92.94 116 THR A N 1
ATOM 891 C CA . THR A 1 116 ? -11.873 -6.359 12.656 1.00 92.94 116 THR A CA 1
ATOM 892 C C . THR A 1 116 ? -10.732 -5.649 13.340 1.00 92.94 116 THR A C 1
ATOM 894 O O . THR A 1 116 ? -9.989 -4.911 12.695 1.00 92.94 116 THR A O 1
ATOM 897 N N . ARG A 1 117 ? -10.580 -5.921 14.632 1.00 95.62 117 ARG A N 1
ATOM 898 C CA . ARG A 1 117 ? -9.503 -5.346 15.419 1.00 95.62 117 ARG A CA 1
ATOM 899 C C . ARG A 1 117 ? -8.154 -5.917 15.000 1.00 95.62 117 ARG A C 1
ATOM 901 O O . ARG A 1 117 ? -8.040 -7.112 14.733 1.00 95.62 117 ARG A O 1
ATOM 908 N N . ILE A 1 118 ? -7.153 -5.053 14.996 1.00 97.12 118 ILE A N 1
ATOM 909 C CA . ILE A 1 118 ? -5.743 -5.410 14.916 1.00 97.12 118 ILE A CA 1
ATOM 910 C C . ILE A 1 118 ? -5.053 -5.100 16.241 1.00 97.12 118 ILE A C 1
ATOM 912 O O . ILE A 1 118 ? -5.533 -4.268 17.017 1.00 97.12 118 ILE A O 1
ATOM 916 N N . GLN A 1 119 ? -3.923 -5.758 16.477 1.00 98.31 119 GLN A N 1
ATOM 917 C CA . GLN A 1 119 ? -3.002 -5.390 17.547 1.00 98.31 119 GLN A CA 1
ATOM 918 C C . GLN A 1 119 ? -1.685 -4.910 16.950 1.00 98.31 119 GLN A C 1
ATOM 920 O O . GLN A 1 119 ? -1.222 -5.446 15.937 1.00 98.31 119 GLN A O 1
ATOM 925 N N . THR A 1 120 ? -1.089 -3.906 17.586 1.00 98.44 120 THR A N 1
ATOM 926 C CA . THR A 1 120 ? 0.231 -3.387 17.228 1.00 98.44 120 THR A CA 1
ATOM 927 C C . THR A 1 120 ? 1.125 -3.319 18.452 1.00 98.44 120 THR A C 1
ATOM 929 O O . THR A 1 120 ? 0.676 -2.939 19.532 1.00 98.44 120 THR A O 1
ATOM 932 N N . ARG A 1 121 ? 2.413 -3.603 18.274 1.00 98.00 121 ARG A N 1
ATOM 933 C CA . ARG A 1 121 ? 3.444 -3.421 19.295 1.00 98.00 121 ARG A CA 1
ATOM 934 C C . ARG A 1 121 ? 4.456 -2.385 18.829 1.00 98.00 121 ARG A C 1
ATOM 936 O O . ARG A 1 121 ? 4.981 -2.495 17.725 1.00 98.00 121 ARG A O 1
ATOM 943 N N . GLN A 1 122 ? 4.755 -1.419 19.693 1.00 98.00 122 GLN A N 1
ATOM 944 C CA . GLN A 1 122 ? 5.859 -0.486 19.483 1.00 98.00 122 GLN A CA 1
ATOM 945 C C . GLN A 1 122 ? 7.176 -1.240 19.642 1.00 98.00 122 GLN A C 1
ATOM 947 O O . GLN A 1 122 ? 7.506 -1.698 20.736 1.00 98.00 122 GLN A O 1
ATOM 952 N N . ASP A 1 123 ? 7.895 -1.413 18.540 1.00 97.25 123 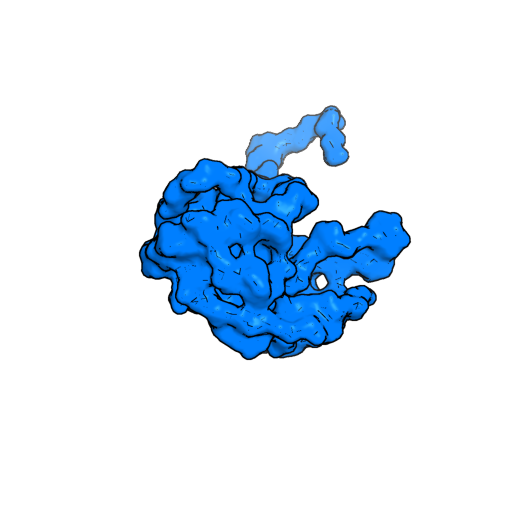ASP A N 1
ATOM 953 C CA . ASP A 1 123 ? 9.154 -2.149 18.519 1.00 97.25 123 ASP A CA 1
ATOM 954 C C . ASP A 1 123 ? 10.075 -1.611 17.421 1.00 97.25 123 ASP A C 1
ATOM 956 O O . ASP A 1 123 ? 9.624 -0.986 16.455 1.00 97.25 123 ASP A O 1
ATOM 960 N N . GLU A 1 124 ? 11.377 -1.828 17.573 1.00 96.94 124 GLU A N 1
ATOM 961 C CA . GLU A 1 124 ? 12.356 -1.376 16.593 1.00 96.94 124 GLU A CA 1
ATOM 962 C C . GLU A 1 124 ? 12.264 -2.207 15.306 1.00 96.94 124 GLU A C 1
ATOM 964 O O . GLU A 1 124 ? 12.205 -3.439 15.321 1.00 96.94 124 GLU A O 1
ATOM 969 N N . HIS A 1 125 ? 12.296 -1.533 14.155 1.00 96.88 125 HIS A N 1
ATOM 970 C CA . HIS A 1 125 ? 12.407 -2.197 12.862 1.00 96.88 125 HIS A CA 1
ATOM 971 C C . HIS A 1 125 ? 13.624 -1.724 12.062 1.00 96.88 125 HIS A C 1
ATOM 973 O O . HIS A 1 125 ? 13.770 -0.539 11.743 1.00 96.88 125 HIS A O 1
ATOM 979 N N . ILE A 1 126 ? 14.447 -2.700 11.664 1.00 95.69 126 ILE A N 1
ATOM 980 C CA . ILE A 1 126 ? 15.638 -2.523 10.818 1.00 95.69 126 ILE A CA 1
ATOM 981 C C . ILE A 1 126 ? 15.503 -3.316 9.517 1.00 95.69 126 ILE A C 1
ATOM 983 O O . ILE A 1 126 ? 15.728 -2.811 8.417 1.00 95.69 126 ILE A O 1
ATOM 987 N N . ALA A 1 127 ? 15.180 -4.598 9.621 1.00 95.19 127 ALA A N 1
ATOM 988 C CA . ALA A 1 127 ? 15.010 -5.486 8.486 1.00 95.19 127 ALA A CA 1
ATOM 989 C C . ALA A 1 127 ? 14.134 -6.662 8.902 1.00 95.19 127 ALA A C 1
ATOM 991 O O . ALA A 1 127 ? 14.060 -7.008 10.080 1.00 95.19 127 ALA A O 1
ATOM 992 N N . ALA A 1 128 ? 13.509 -7.299 7.922 1.00 95.56 128 ALA A N 1
ATOM 993 C CA . ALA A 1 128 ? 12.841 -8.569 8.118 1.00 95.56 128 ALA A CA 1
ATOM 994 C C . ALA A 1 128 ? 13.040 -9.449 6.886 1.00 95.56 128 ALA A C 1
ATOM 996 O O . ALA A 1 128 ? 13.139 -8.944 5.767 1.00 95.56 128 ALA A O 1
ATOM 997 N N . TYR A 1 129 ? 13.094 -10.757 7.106 1.00 96.00 129 TYR A N 1
ATOM 998 C CA . TYR A 1 129 ? 13.116 -11.755 6.048 1.00 96.00 129 TYR A CA 1
ATOM 999 C C . TYR A 1 129 ? 11.725 -12.375 5.889 1.00 96.00 129 TYR A C 1
ATOM 1001 O O . TYR A 1 129 ? 11.014 -12.577 6.872 1.00 96.00 129 TYR A O 1
ATOM 1009 N N . PHE A 1 130 ? 11.345 -12.646 4.645 1.00 96.69 130 PHE A N 1
ATOM 1010 C CA . PHE A 1 130 ? 10.135 -13.362 4.256 1.00 96.69 130 PHE A CA 1
ATOM 1011 C C . PHE A 1 130 ? 10.277 -13.830 2.804 1.00 96.69 130 PHE A C 1
ATOM 1013 O O . PHE A 1 130 ? 11.027 -13.233 2.024 1.00 96.69 130 PHE A O 1
ATOM 1020 N N . GLU A 1 131 ? 9.553 -14.890 2.456 1.00 94.75 131 GLU A N 1
ATOM 1021 C CA . GLU A 1 131 ? 9.551 -15.451 1.104 1.00 94.75 131 GLU A CA 1
ATOM 1022 C C . GLU A 1 131 ? 8.774 -14.570 0.107 1.00 94.75 131 GLU A C 1
ATOM 1024 O O . GLU A 1 131 ? 7.867 -13.832 0.507 1.00 94.75 131 GLU A O 1
ATOM 1029 N N . PRO A 1 132 ? 9.095 -14.631 -1.199 1.00 92.44 132 PRO A N 1
ATOM 1030 C CA . PRO A 1 132 ? 8.366 -13.898 -2.226 1.00 92.44 132 PRO A CA 1
ATOM 1031 C C . PRO A 1 132 ? 6.882 -14.277 -2.298 1.00 92.44 132 PRO A C 1
ATOM 1033 O O . PRO A 1 132 ? 6.506 -15.447 -2.238 1.00 92.44 132 PRO A O 1
ATOM 1036 N N . PHE A 1 133 ? 6.030 -13.278 -2.524 1.00 93.50 133 PHE A N 1
ATOM 1037 C CA . PHE A 1 133 ? 4.592 -13.483 -2.691 1.00 93.50 133 PHE A CA 1
ATOM 1038 C C . PHE A 1 133 ? 4.217 -13.830 -4.132 1.00 93.50 133 PHE A C 1
ATOM 1040 O O . PHE A 1 133 ? 4.778 -13.289 -5.087 1.00 93.50 133 PHE A O 1
ATOM 1047 N N . GLY A 1 134 ? 3.202 -14.686 -4.283 1.00 89.94 134 GLY A N 1
ATOM 1048 C CA . GLY A 1 134 ? 2.631 -15.022 -5.586 1.00 89.94 134 GLY A CA 1
ATOM 1049 C C . GLY A 1 134 ? 2.056 -13.803 -6.317 1.00 89.94 134 GLY A C 1
ATOM 1050 O O . GLY A 1 134 ? 1.626 -12.829 -5.698 1.00 89.94 134 GLY A O 1
ATOM 1051 N N . TYR A 1 135 ? 2.006 -13.883 -7.648 1.00 83.44 135 TYR A N 1
ATOM 1052 C CA . TYR A 1 135 ? 1.627 -12.778 -8.541 1.00 83.44 135 TYR A CA 1
ATOM 1053 C C . TYR A 1 135 ? 0.241 -12.168 -8.257 1.00 83.44 135 TYR A C 1
ATOM 1055 O O . TYR A 1 135 ? 0.035 -10.979 -8.474 1.00 83.44 135 TYR A O 1
ATOM 1063 N N . HIS A 1 136 ? -0.701 -12.958 -7.736 1.00 84.69 136 HIS A N 1
ATOM 1064 C CA . HIS A 1 136 ? -2.061 -12.504 -7.421 1.00 84.69 136 HIS A CA 1
ATOM 1065 C C . HIS A 1 136 ? -2.235 -11.978 -5.985 1.00 84.69 136 HIS A C 1
ATOM 1067 O O . HIS A 1 136 ? -3.351 -11.648 -5.585 1.00 84.69 136 HIS A O 1
ATOM 1073 N N . SER A 1 137 ? -1.159 -11.912 -5.195 1.00 90.44 137 SER A N 1
ATOM 1074 C CA . SER A 1 137 ? -1.201 -11.375 -3.833 1.00 90.44 137 SER A CA 1
ATOM 1075 C C . SER A 1 137 ? -1.344 -9.848 -3.826 1.00 90.44 137 SER A C 1
ATOM 1077 O O . SER A 1 137 ? -0.764 -9.155 -4.659 1.00 90.44 137 SER A O 1
ATOM 1079 N N . LEU A 1 138 ? -2.037 -9.298 -2.821 1.00 92.12 138 LEU A N 1
ATOM 1080 C CA . LEU A 1 138 ? -2.128 -7.844 -2.601 1.00 92.12 138 LEU A CA 1
ATOM 1081 C C . LEU A 1 138 ? -0.770 -7.204 -2.262 1.00 92.12 138 LEU A C 1
ATOM 1083 O O . LEU A 1 138 ? -0.597 -5.992 -2.361 1.00 92.12 138 LEU A O 1
ATOM 1087 N N . ILE A 1 139 ? 0.211 -8.025 -1.900 1.00 94.56 139 ILE A N 1
ATOM 1088 C CA . ILE A 1 139 ? 1.584 -7.621 -1.587 1.00 94.56 139 ILE A CA 1
ATOM 1089 C C . ILE A 1 139 ? 2.597 -8.218 -2.581 1.00 94.56 139 ILE A C 1
ATOM 1091 O O . ILE A 1 139 ? 3.784 -8.339 -2.283 1.00 94.56 139 ILE A O 1
ATOM 1095 N N . ALA A 1 140 ? 2.139 -8.585 -3.785 1.00 93.50 140 ALA A N 1
ATOM 1096 C CA . ALA A 1 140 ? 2.988 -9.101 -4.854 1.00 93.50 140 ALA A CA 1
ATOM 1097 C C . ALA A 1 140 ? 4.160 -8.158 -5.177 1.00 93.50 140 ALA A C 1
ATOM 1099 O O . ALA A 1 140 ? 4.019 -6.933 -5.247 1.00 93.50 140 ALA A O 1
ATOM 1100 N N . GLY A 1 141 ? 5.336 -8.750 -5.392 1.00 93.31 141 GLY A N 1
ATOM 1101 C CA . GLY A 1 141 ? 6.547 -8.024 -5.770 1.00 93.31 141 GLY A CA 1
ATOM 1102 C C . GLY A 1 141 ? 7.175 -7.176 -4.659 1.00 93.31 141 GLY A C 1
ATOM 1103 O O . GLY A 1 141 ? 8.097 -6.421 -4.962 1.00 93.31 141 GLY A O 1
ATOM 1104 N N . ILE A 1 142 ? 6.697 -7.263 -3.418 1.00 96.12 142 ILE A N 1
ATOM 1105 C CA . ILE A 1 142 ? 7.378 -6.693 -2.253 1.00 96.12 142 ILE A CA 1
ATOM 1106 C C . ILE A 1 142 ? 8.376 -7.722 -1.724 1.00 96.12 142 ILE A C 1
ATOM 1108 O O . ILE A 1 142 ? 8.015 -8.882 -1.533 1.00 96.12 142 ILE A O 1
ATOM 1112 N N . GLY A 1 143 ? 9.625 -7.309 -1.502 1.00 96.06 143 GLY A N 1
ATOM 1113 C CA . GLY A 1 143 ? 10.669 -8.165 -0.936 1.00 96.06 143 GLY A CA 1
ATOM 1114 C C . GLY A 1 143 ? 11.322 -7.589 0.327 1.00 96.06 143 GLY A C 1
ATOM 1115 O O . GLY A 1 143 ? 11.125 -6.414 0.649 1.00 96.06 143 GLY A O 1
ATOM 1116 N N . PRO A 1 144 ? 12.175 -8.371 1.019 1.00 96.69 144 PRO A N 1
ATOM 1117 C CA . PRO A 1 144 ? 12.905 -7.929 2.215 1.00 96.69 144 PRO A CA 1
ATOM 1118 C C . PRO A 1 144 ? 13.648 -6.592 2.057 1.00 96.69 144 PRO A C 1
ATOM 1120 O O . PRO A 1 144 ? 13.695 -5.767 2.967 1.00 96.69 144 PRO A O 1
ATOM 1123 N N . ALA A 1 145 ? 14.204 -6.330 0.870 1.00 94.81 145 ALA A N 1
ATOM 1124 C CA . ALA A 1 145 ? 14.927 -5.092 0.581 1.00 94.81 145 ALA A CA 1
ATOM 1125 C C . ALA A 1 145 ? 14.030 -3.841 0.528 1.00 94.81 145 ALA A C 1
ATOM 1127 O O . ALA A 1 145 ? 14.542 -2.727 0.662 1.00 94.81 145 ALA A O 1
ATOM 1128 N N . ASP A 1 146 ? 12.726 -4.012 0.307 1.00 95.75 146 ASP A N 1
ATOM 1129 C CA . ASP A 1 146 ? 11.755 -2.921 0.213 1.00 95.75 146 ASP A CA 1
ATOM 1130 C C . ASP A 1 146 ? 11.270 -2.465 1.595 1.00 95.75 146 ASP A C 1
ATOM 1132 O O . ASP A 1 146 ? 10.865 -1.312 1.753 1.00 95.75 146 ASP A O 1
ATOM 1136 N N . VAL A 1 147 ? 11.386 -3.332 2.609 1.00 95.75 147 VAL A N 1
ATOM 1137 C CA . VAL A 1 147 ? 11.106 -2.982 4.010 1.00 95.75 147 VAL A CA 1
ATOM 1138 C C . VAL A 1 147 ? 12.354 -2.619 4.813 1.00 95.75 147 VAL A C 1
ATOM 1140 O O . VAL A 1 147 ? 12.247 -2.141 5.932 1.00 95.75 147 VAL A O 1
ATOM 1143 N N . HIS A 1 148 ? 13.552 -2.810 4.261 1.00 95.56 148 HIS A N 1
ATOM 1144 C CA . HIS A 1 148 ? 14.785 -2.536 4.991 1.00 95.56 148 HIS A CA 1
ATOM 1145 C C . HIS A 1 148 ? 14.937 -1.050 5.359 1.00 95.56 148 HIS A C 1
ATOM 1147 O O . HIS A 1 148 ? 15.036 -0.169 4.497 1.00 95.56 148 HIS A O 1
ATOM 1153 N N . ASN A 1 149 ? 15.045 -0.800 6.659 1.00 93.56 149 ASN A N 1
ATOM 1154 C CA . ASN A 1 149 ? 15.219 0.498 7.273 1.00 93.56 149 ASN A CA 1
ATOM 1155 C C . ASN A 1 149 ? 16.667 0.701 7.755 1.00 93.56 149 ASN A C 1
ATOM 1157 O O . ASN A 1 149 ? 17.144 0.036 8.670 1.00 93.56 149 ASN A O 1
ATOM 1161 N N . ARG A 1 150 ? 17.371 1.661 7.145 1.00 90.81 150 ARG A N 1
ATOM 1162 C CA . ARG A 1 150 ? 18.744 2.069 7.517 1.00 90.81 150 ARG A CA 1
ATOM 1163 C C . ARG A 1 150 ? 18.812 3.135 8.612 1.00 90.81 150 ARG A C 1
ATOM 1165 O O . ARG A 1 150 ? 19.876 3.697 8.849 1.00 90.81 150 ARG A O 1
ATOM 1172 N N . ASP A 1 151 ? 17.672 3.443 9.205 1.00 89.25 151 ASP A N 1
ATOM 1173 C CA . ASP A 1 151 ? 17.501 4.406 10.281 1.00 89.25 151 ASP A CA 1
ATOM 1174 C C . ASP A 1 151 ? 16.570 3.770 11.320 1.00 89.25 151 ASP A C 1
ATOM 1176 O O . ASP A 1 151 ? 15.366 4.042 11.282 1.00 89.25 151 ASP A O 1
ATOM 1180 N N . PRO A 1 152 ? 17.084 2.822 12.135 1.00 86.94 152 PRO A N 1
ATOM 1181 C CA . PRO A 1 152 ? 16.289 2.053 13.088 1.00 86.94 152 PRO A CA 1
ATOM 1182 C C . PRO A 1 152 ? 15.340 2.953 13.876 1.00 86.94 152 PRO A C 1
ATOM 1184 O O . PRO A 1 152 ? 15.739 3.974 14.435 1.00 86.94 152 PRO A O 1
ATOM 1187 N N . ARG A 1 153 ? 14.053 2.609 13.843 1.00 89.94 153 ARG A N 1
ATOM 1188 C CA . ARG A 1 153 ? 12.974 3.385 14.458 1.00 89.94 153 ARG A CA 1
ATOM 1189 C C . ARG A 1 153 ? 12.003 2.440 15.126 1.00 89.94 153 ARG A C 1
ATOM 1191 O O . ARG A 1 153 ? 11.741 1.355 14.604 1.00 89.94 153 ARG A O 1
ATOM 1198 N N . VAL A 1 154 ? 11.441 2.907 16.231 1.00 95.69 154 VAL A N 1
ATOM 1199 C CA . VAL A 1 154 ? 10.274 2.290 16.851 1.00 95.69 154 VAL A CA 1
ATOM 1200 C C . VAL A 1 154 ? 9.068 2.568 15.956 1.00 95.69 154 VAL A C 1
ATOM 1202 O O . VAL A 1 154 ? 8.796 3.725 15.625 1.00 95.69 154 VAL A O 1
ATOM 1205 N N . LEU A 1 155 ? 8.409 1.503 15.510 1.00 96.31 155 LEU A N 1
ATOM 1206 C CA . LEU A 1 155 ? 7.221 1.540 14.660 1.00 96.31 155 LEU A CA 1
ATOM 1207 C C . LEU A 1 155 ? 6.104 0.698 15.302 1.00 96.31 155 LEU A C 1
ATOM 1209 O O . LEU A 1 155 ? 6.407 -0.265 16.011 1.00 96.31 155 LEU A O 1
ATOM 1213 N N . PRO A 1 156 ? 4.826 0.992 15.010 1.00 97.56 156 PRO A N 1
ATOM 1214 C CA . PRO A 1 156 ? 3.692 0.193 15.471 1.00 97.56 156 PRO A CA 1
ATOM 1215 C C . PRO A 1 156 ? 3.555 -1.095 14.644 1.00 97.56 156 PRO A C 1
ATOM 1217 O O . PRO A 1 156 ? 2.733 -1.194 13.735 1.00 97.56 156 PRO A O 1
ATOM 1220 N N . LEU A 1 157 ? 4.384 -2.100 14.922 1.00 98.31 157 LEU A N 1
ATOM 1221 C CA . LEU A 1 157 ? 4.406 -3.358 14.172 1.00 98.31 157 LEU A CA 1
ATOM 1222 C C . LEU A 1 157 ? 3.139 -4.174 14.428 1.00 98.31 157 LEU A C 1
ATOM 1224 O O . LEU A 1 157 ? 2.754 -4.367 15.578 1.00 98.31 157 LEU A O 1
ATOM 1228 N N . VAL A 1 158 ? 2.500 -4.675 13.370 1.00 98.38 158 VAL A N 1
ATOM 1229 C CA . VAL A 1 158 ? 1.276 -5.483 13.488 1.00 98.38 158 VAL A CA 1
ATOM 1230 C C . VAL A 1 158 ? 1.613 -6.846 14.082 1.00 98.38 158 VAL A C 1
ATOM 1232 O O . VAL A 1 158 ? 2.447 -7.560 13.532 1.00 98.38 158 VAL A O 1
ATOM 1235 N N . THR A 1 159 ? 0.941 -7.220 15.169 1.00 98.06 159 THR A N 1
ATOM 1236 C CA . THR A 1 159 ? 1.141 -8.507 15.853 1.00 98.06 159 THR A CA 1
ATOM 1237 C C . THR A 1 159 ? -0.047 -9.450 15.709 1.00 98.06 159 THR A C 1
ATOM 1239 O O . THR A 1 159 ? 0.147 -10.662 15.702 1.00 98.06 159 THR A O 1
ATOM 1242 N N . GLU A 1 160 ? -1.267 -8.922 15.566 1.00 97.19 160 GLU A N 1
ATOM 1243 C CA . GLU A 1 160 ? -2.486 -9.725 15.416 1.00 97.19 160 GLU A CA 1
ATOM 1244 C C . GLU A 1 160 ? -3.546 -9.033 14.548 1.00 97.19 160 GLU A C 1
ATOM 1246 O O . GLU A 1 160 ? -3.491 -7.831 14.287 1.00 97.19 160 GLU A O 1
ATOM 1251 N N . GLY A 1 161 ? -4.558 -9.804 14.136 1.00 94.69 161 GLY A N 1
ATOM 1252 C CA . GLY A 1 161 ? -5.704 -9.314 13.365 1.00 94.69 161 GLY A CA 1
ATOM 1253 C C . GLY A 1 161 ? -5.456 -9.204 11.860 1.00 94.69 161 GLY A C 1
ATOM 1254 O O . GLY A 1 161 ? -6.360 -8.772 11.140 1.00 94.69 161 GLY A O 1
ATOM 1255 N N . ALA A 1 162 ? -4.270 -9.614 11.392 1.00 95.94 162 ALA A N 1
ATOM 1256 C CA . ALA A 1 162 ? -3.876 -9.774 9.994 1.00 95.94 162 ALA A CA 1
ATOM 1257 C C . ALA A 1 162 ? -2.732 -10.794 9.841 1.00 95.94 162 ALA A C 1
ATOM 1259 O O . ALA A 1 162 ? -2.031 -11.086 10.809 1.00 95.94 162 ALA A O 1
ATOM 1260 N N . ASP A 1 163 ? -2.535 -11.308 8.624 1.00 95.94 163 ASP A N 1
ATOM 1261 C CA . ASP A 1 163 ? -1.415 -12.188 8.296 1.00 95.94 163 ASP A CA 1
ATOM 1262 C C . ASP A 1 163 ? -0.127 -11.361 8.286 1.00 95.94 163 ASP A C 1
ATOM 1264 O O . ASP A 1 163 ? 0.100 -10.515 7.411 1.00 95.94 163 ASP A O 1
ATOM 1268 N N . MET A 1 164 ? 0.694 -11.574 9.311 1.00 96.56 164 MET A N 1
ATOM 1269 C CA . MET A 1 164 ? 1.934 -10.843 9.537 1.00 96.56 164 MET A CA 1
ATOM 1270 C C . MET A 1 164 ? 2.999 -11.216 8.500 1.00 96.56 164 MET A C 1
ATOM 1272 O O . MET A 1 164 ? 3.181 -12.384 8.159 1.00 96.56 164 MET A O 1
ATOM 1276 N N . VAL A 1 165 ? 3.752 -10.219 8.034 1.00 96.69 165 VAL A N 1
ATOM 1277 C CA . VAL A 1 165 ? 4.898 -10.395 7.139 1.00 96.69 165 VAL A CA 1
ATOM 1278 C C . VAL A 1 165 ? 6.154 -9.839 7.801 1.00 96.69 165 VAL A C 1
ATOM 1280 O O . VAL A 1 165 ? 6.188 -8.701 8.280 1.00 96.69 165 VAL A O 1
ATOM 1283 N N . GLY A 1 166 ? 7.216 -10.646 7.817 1.00 95.38 166 GLY A N 1
ATOM 1284 C CA . GLY A 1 166 ? 8.436 -10.303 8.533 1.00 95.38 166 GLY A CA 1
ATOM 1285 C C . GLY A 1 166 ? 8.179 -10.208 10.038 1.00 95.38 166 GLY A C 1
ATOM 1286 O O . GLY A 1 166 ? 7.672 -11.148 10.639 1.00 95.38 166 GLY A O 1
ATOM 1287 N N . ASN A 1 167 ? 8.508 -9.065 10.642 1.00 96.19 167 ASN A N 1
ATOM 1288 C CA . ASN A 1 167 ? 8.264 -8.789 12.061 1.00 96.19 167 ASN A CA 1
ATOM 1289 C C . ASN A 1 167 ? 7.000 -7.941 12.318 1.00 96.19 167 ASN A C 1
ATOM 1291 O O . ASN A 1 167 ? 6.885 -7.354 13.388 1.00 96.19 167 ASN A O 1
ATOM 1295 N N . GLY A 1 168 ? 6.100 -7.807 11.334 1.00 97.50 168 GLY A N 1
ATOM 1296 C CA . GLY A 1 168 ? 4.908 -6.951 11.439 1.00 97.50 168 GLY A CA 1
ATOM 1297 C C . GLY A 1 168 ? 5.059 -5.559 10.830 1.00 97.50 168 GLY A C 1
ATOM 1298 O O . GLY A 1 168 ? 4.135 -4.749 10.907 1.00 97.50 168 GLY A O 1
ATOM 1299 N N . VAL A 1 169 ? 6.189 -5.282 10.167 1.00 97.69 169 VAL A N 1
ATOM 1300 C CA . VAL A 1 169 ? 6.362 -4.074 9.336 1.00 97.69 169 VAL A CA 1
ATOM 1301 C C . VAL A 1 169 ? 5.370 -4.033 8.168 1.00 97.69 169 VAL A C 1
ATOM 1303 O O . VAL A 1 169 ? 4.955 -2.961 7.730 1.00 97.69 169 VAL A O 1
ATOM 1306 N N . LEU A 1 170 ? 4.974 -5.209 7.682 1.00 98.00 170 LEU A N 1
ATOM 1307 C CA . LEU A 1 170 ? 3.890 -5.413 6.738 1.00 98.00 170 LEU A CA 1
ATOM 1308 C C . LEU A 1 170 ? 2.930 -6.441 7.333 1.00 98.00 170 LEU A C 1
ATOM 1310 O O . LEU A 1 170 ? 3.347 -7.376 8.017 1.00 98.00 170 LEU A O 1
ATOM 1314 N N . ALA A 1 171 ? 1.652 -6.298 7.027 1.00 97.56 171 ALA A N 1
ATOM 1315 C CA . ALA A 1 171 ? 0.661 -7.336 7.260 1.00 97.56 171 ALA A CA 1
ATOM 1316 C C . ALA A 1 171 ? -0.452 -7.203 6.227 1.00 97.56 171 ALA A C 1
ATOM 1318 O O . ALA A 1 171 ? -0.618 -6.146 5.615 1.00 97.56 171 ALA A O 1
ATOM 1319 N N . TRP A 1 172 ? -1.227 -8.253 6.006 1.00 96.00 172 TRP A N 1
ATOM 1320 C CA . TRP A 1 172 ? -2.358 -8.166 5.090 1.00 96.00 172 TRP A CA 1
ATOM 1321 C C . TRP A 1 172 ? -3.443 -9.180 5.423 1.00 96.00 172 TRP A C 1
ATOM 1323 O O . TRP A 1 172 ? -3.237 -10.113 6.188 1.00 96.00 172 TRP A O 1
ATOM 1333 N N . ARG A 1 173 ? -4.624 -8.983 4.845 1.00 93.00 173 ARG A N 1
ATOM 1334 C CA . ARG A 1 173 ? -5.731 -9.936 4.852 1.00 93.00 173 ARG A CA 1
ATOM 1335 C C . ARG A 1 173 ? -6.367 -9.981 3.485 1.00 93.00 173 ARG A C 1
ATOM 1337 O O . ARG A 1 173 ? -6.573 -8.947 2.854 1.00 93.00 173 ARG A O 1
ATOM 1344 N N . ALA A 1 174 ? -6.726 -11.182 3.051 1.00 88.62 174 ALA A N 1
ATOM 1345 C CA . ALA A 1 174 ? -7.442 -11.364 1.796 1.00 88.62 174 ALA A CA 1
ATOM 1346 C C . ALA A 1 174 ? -8.927 -10.973 1.904 1.00 88.62 174 ALA A C 1
ATOM 1348 O O . ALA A 1 174 ? -9.501 -10.486 0.930 1.00 88.62 174 ALA A O 1
ATOM 1349 N N . LYS A 1 175 ? -9.563 -11.219 3.063 1.00 89.00 175 LYS A N 1
ATOM 1350 C CA . LYS A 1 175 ? -11.003 -11.005 3.290 1.00 89.00 175 LYS A CA 1
ATOM 1351 C C . LYS A 1 175 ? -11.295 -10.486 4.717 1.00 89.00 175 LYS A C 1
ATOM 1353 O O . LYS A 1 175 ? -11.066 -11.218 5.685 1.00 89.00 175 LYS A O 1
ATOM 1358 N N . PRO A 1 176 ? -11.817 -9.253 4.866 1.00 91.50 176 PRO A N 1
ATOM 1359 C CA . PRO A 1 176 ? -11.823 -8.205 3.843 1.00 91.50 176 PRO A CA 1
ATOM 1360 C C . PRO A 1 176 ? -10.396 -7.848 3.392 1.00 91.50 176 PRO A C 1
ATOM 1362 O O . PRO A 1 176 ? -9.430 -8.121 4.105 1.00 91.50 176 PRO A O 1
ATOM 1365 N N . ALA A 1 177 ? -10.267 -7.268 2.197 1.00 94.94 177 ALA A N 1
ATOM 1366 C CA . ALA A 1 177 ? -8.975 -6.955 1.593 1.00 94.94 177 ALA A CA 1
ATOM 1367 C C . ALA A 1 177 ? -8.342 -5.719 2.252 1.00 94.94 177 ALA A C 1
ATOM 1369 O O . ALA A 1 177 ? -8.662 -4.582 1.902 1.00 94.94 177 ALA A O 1
ATOM 1370 N N . VAL A 1 178 ? -7.435 -5.945 3.202 1.00 97.25 178 VAL A N 1
ATOM 1371 C CA . VAL A 1 178 ? -6.747 -4.881 3.945 1.00 97.25 178 VAL A CA 1
ATOM 1372 C C . VAL A 1 178 ? -5.250 -5.152 3.948 1.00 97.25 178 VAL A C 1
ATOM 1374 O O . VAL A 1 178 ? -4.824 -6.260 4.261 1.00 97.25 178 VAL A O 1
ATOM 1377 N N . VAL A 1 179 ? -4.450 -4.149 3.602 1.00 98.25 179 VAL A N 1
ATOM 1378 C CA . VAL A 1 179 ? -2.986 -4.203 3.640 1.00 98.25 179 VAL A CA 1
ATOM 1379 C C . VAL A 1 179 ? -2.478 -3.152 4.615 1.00 98.25 179 VAL A C 1
ATOM 1381 O O . VAL A 1 179 ? -2.907 -2.005 4.563 1.00 98.25 179 VAL A O 1
ATOM 1384 N N . PHE A 1 180 ? -1.539 -3.539 5.467 1.00 98.50 180 PHE A N 1
ATOM 1385 C CA . PHE A 1 180 ? -0.873 -2.689 6.443 1.00 98.50 180 PHE A CA 1
ATOM 1386 C C . PHE A 1 180 ? 0.598 -2.519 6.063 1.00 98.50 180 PHE A C 1
ATOM 1388 O O . PHE A 1 180 ? 1.285 -3.498 5.761 1.00 98.50 180 PHE A O 1
ATOM 1395 N N . CYS A 1 181 ? 1.090 -1.283 6.108 1.00 98.38 181 CYS A N 1
ATOM 1396 C CA . CYS A 1 181 ? 2.497 -0.949 5.926 1.00 98.38 181 CYS A CA 1
ATOM 1397 C C . CYS A 1 181 ? 2.944 0.050 6.984 1.00 98.38 181 CYS A C 1
ATOM 1399 O O . CYS A 1 181 ? 2.509 1.194 6.978 1.00 98.38 181 CYS A O 1
ATOM 1401 N N . GLN A 1 182 ? 3.849 -0.350 7.869 1.00 97.94 182 GLN A N 1
ATOM 1402 C CA . GLN A 1 182 ? 4.278 0.497 8.983 1.00 97.94 182 GLN A CA 1
ATOM 1403 C C . GLN A 1 182 ? 5.408 1.466 8.618 1.00 97.94 182 GLN A C 1
ATOM 1405 O O . GLN A 1 182 ? 5.799 2.315 9.417 1.00 97.94 182 GLN A O 1
ATOM 1410 N N . LEU A 1 183 ? 5.904 1.402 7.379 1.00 97.00 183 LEU A N 1
ATOM 1411 C CA . LEU A 1 183 ? 6.849 2.377 6.847 1.00 97.00 183 LEU A CA 1
ATOM 1412 C C . LEU A 1 183 ? 6.109 3.576 6.259 1.00 97.00 183 LEU A C 1
ATOM 1414 O O . LEU A 1 183 ? 5.349 3.445 5.303 1.00 97.00 183 LEU A O 1
ATOM 1418 N N . VAL A 1 184 ? 6.411 4.758 6.796 1.00 96.94 184 VAL A N 1
ATOM 1419 C CA . VAL A 1 184 ? 5.820 6.038 6.390 1.00 96.94 184 VAL A CA 1
ATOM 1420 C C . VAL A 1 184 ? 6.875 6.866 5.642 1.00 96.94 184 VAL A C 1
ATOM 1422 O O . VAL A 1 184 ? 7.711 7.508 6.285 1.00 96.94 184 VAL A O 1
ATOM 1425 N N . PRO A 1 185 ? 6.902 6.865 4.293 1.00 96.06 185 PRO A N 1
ATOM 1426 C CA . PRO A 1 185 ? 8.016 7.427 3.526 1.00 96.06 185 PRO A CA 1
ATOM 1427 C C . PRO A 1 185 ? 8.291 8.898 3.841 1.00 96.06 185 PRO A C 1
ATOM 1429 O O . PRO A 1 185 ? 9.441 9.294 4.014 1.00 96.06 185 PRO A O 1
ATOM 1432 N N . TRP A 1 186 ? 7.240 9.709 3.973 1.00 95.56 186 TRP A N 1
ATOM 1433 C CA . TRP A 1 186 ? 7.348 11.149 4.222 1.00 95.56 186 TRP A CA 1
ATOM 1434 C C . TRP A 1 186 ? 7.889 11.514 5.612 1.00 95.56 186 TRP A C 1
ATOM 1436 O O . TRP A 1 186 ? 8.211 12.676 5.844 1.00 95.56 186 TRP A O 1
ATOM 1446 N N . ARG A 1 187 ? 8.072 10.545 6.519 1.00 94.06 187 ARG A N 1
ATOM 1447 C CA . ARG A 1 187 ? 8.743 10.760 7.813 1.00 94.06 187 ARG A CA 1
ATOM 1448 C C . ARG A 1 187 ? 10.271 10.596 7.743 1.00 94.06 187 ARG A C 1
ATOM 1450 O O . ARG A 1 187 ? 10.965 10.942 8.700 1.00 94.06 187 ARG A O 1
ATOM 1457 N N . PHE A 1 188 ? 10.821 10.134 6.614 1.00 93.38 188 PHE A N 1
ATOM 1458 C CA . PHE A 1 188 ? 12.269 10.040 6.386 1.00 93.38 188 PHE A CA 1
ATOM 1459 C C . PHE A 1 188 ? 12.812 11.311 5.720 1.00 93.38 188 PHE A C 1
ATOM 1461 O O . PHE A 1 188 ? 12.813 11.452 4.494 1.00 93.38 188 PHE A O 1
ATOM 1468 N N . ASN A 1 189 ? 13.324 12.241 6.530 1.00 90.69 189 ASN A N 1
ATOM 1469 C CA . ASN A 1 189 ? 13.864 13.508 6.040 1.00 90.69 189 ASN A CA 1
ATOM 1470 C C . ASN A 1 189 ? 15.300 13.358 5.502 1.00 90.69 189 ASN A C 1
ATOM 1472 O O . ASN A 1 189 ? 16.283 13.699 6.164 1.00 90.69 189 ASN A O 1
ATOM 1476 N N . TYR A 1 190 ? 15.422 12.886 4.261 1.00 91.50 190 TYR A N 1
ATOM 1477 C CA . TYR A 1 190 ? 16.725 12.716 3.612 1.00 91.50 190 TYR A CA 1
ATOM 1478 C C . TYR A 1 190 ? 17.424 14.033 3.244 1.00 91.50 190 TYR A C 1
ATOM 1480 O O . TYR A 1 190 ? 18.615 14.019 2.935 1.00 91.50 190 TYR A O 1
ATOM 1488 N N . GLN A 1 191 ? 16.699 15.158 3.235 1.00 91.00 191 GLN A N 1
ATOM 1489 C CA . G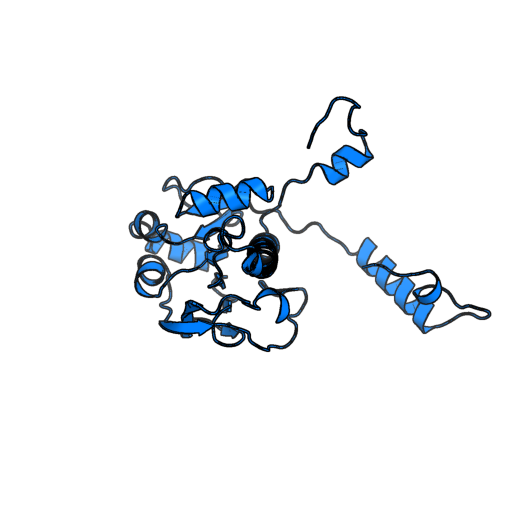LN A 1 191 ? 17.283 16.481 2.994 1.00 91.00 191 GLN A CA 1
ATOM 1490 C C . GLN A 1 191 ? 18.138 16.925 4.185 1.00 91.00 191 GLN A C 1
ATOM 1492 O O . GLN A 1 191 ? 19.154 17.583 3.993 1.00 91.00 191 GLN A O 1
ATOM 1497 N N . ARG A 1 192 ? 17.754 16.526 5.405 1.00 90.19 192 ARG A N 1
ATOM 1498 C CA . ARG A 1 192 ? 18.547 16.740 6.624 1.00 90.19 192 ARG A CA 1
ATOM 1499 C C . ARG A 1 192 ? 19.545 15.613 6.885 1.00 90.19 192 ARG A C 1
ATOM 1501 O O . ARG A 1 192 ? 20.645 15.873 7.352 1.00 90.19 192 ARG A O 1
ATOM 1508 N N . GLN A 1 193 ? 19.164 14.370 6.595 1.00 90.00 193 GLN A N 1
ATOM 1509 C CA . GLN A 1 193 ? 19.947 13.172 6.908 1.00 90.00 193 GLN A CA 1
ATOM 1510 C C . GLN A 1 193 ? 20.121 12.304 5.660 1.00 90.00 193 GLN A C 1
ATOM 1512 O O . GLN A 1 193 ? 19.331 11.409 5.368 1.00 90.00 193 GLN A O 1
ATOM 1517 N N . TYR A 1 194 ? 21.165 12.564 4.873 1.00 91.62 194 TYR A N 1
ATOM 1518 C CA . TYR A 1 194 ? 21.313 11.924 3.561 1.00 91.62 194 TYR A CA 1
ATOM 1519 C C . TYR A 1 194 ? 21.417 10.386 3.621 1.00 91.62 194 TYR A C 1
ATOM 1521 O O . TYR A 1 194 ? 21.010 9.698 2.680 1.00 91.62 194 TYR A O 1
ATOM 1529 N N . ASN A 1 195 ? 21.889 9.825 4.739 1.00 89.62 195 ASN A N 1
ATOM 1530 C CA . ASN A 1 195 ? 21.944 8.380 4.984 1.00 89.62 195 ASN A CA 1
ATOM 1531 C C . ASN A 1 195 ? 20.565 7.700 4.867 1.00 89.62 195 ASN A C 1
ATOM 1533 O O . ASN A 1 195 ? 20.496 6.553 4.416 1.00 89.62 195 ASN A O 1
ATOM 1537 N N . VAL A 1 196 ? 19.464 8.407 5.166 1.00 93.81 196 VAL A N 1
ATOM 1538 C CA . VAL A 1 196 ? 18.104 7.841 5.102 1.00 93.81 196 VAL A CA 1
ATOM 1539 C C . VAL A 1 196 ? 17.495 7.869 3.697 1.00 93.81 196 VAL A C 1
ATOM 1541 O O . VAL A 1 196 ? 16.428 7.298 3.471 1.00 93.81 196 VAL A O 1
ATOM 1544 N N . LYS A 1 197 ? 18.177 8.457 2.701 1.00 95.06 197 LYS A N 1
ATOM 1545 C CA . LYS A 1 197 ? 17.676 8.568 1.316 1.00 95.06 197 LYS A CA 1
ATOM 1546 C C . LYS A 1 197 ? 17.313 7.220 0.699 1.00 95.06 197 LYS A C 1
ATOM 1548 O O . LYS A 1 197 ? 16.349 7.124 -0.059 1.00 95.06 197 LYS A O 1
ATOM 1553 N N . ARG A 1 198 ? 18.085 6.167 0.988 1.00 94.38 198 ARG A N 1
ATOM 1554 C CA . ARG A 1 198 ? 17.789 4.825 0.464 1.00 94.38 198 ARG A CA 1
ATOM 1555 C C . ARG A 1 198 ? 16.553 4.220 1.129 1.00 94.38 198 ARG A C 1
ATOM 1557 O O . ARG A 1 198 ? 15.754 3.634 0.404 1.00 94.38 198 ARG A O 1
ATOM 1564 N N . THR A 1 199 ? 16.378 4.415 2.437 1.00 95.00 199 THR A N 1
ATOM 1565 C CA . THR A 1 199 ? 15.157 4.024 3.159 1.00 95.00 199 THR A CA 1
ATOM 1566 C C . THR A 1 199 ? 13.946 4.748 2.584 1.00 95.00 199 THR A C 1
ATOM 1568 O O . THR A 1 199 ? 12.999 4.092 2.169 1.00 95.00 199 THR A O 1
ATOM 1571 N N . TYR A 1 200 ? 14.021 6.077 2.441 1.00 96.19 200 TYR A N 1
ATOM 1572 C CA . TYR A 1 200 ? 12.967 6.889 1.825 1.00 96.19 200 TYR A CA 1
ATOM 1573 C C . TYR A 1 200 ? 12.544 6.333 0.460 1.00 96.19 200 TYR A C 1
ATOM 1575 O O . TYR A 1 200 ? 11.369 6.066 0.230 1.00 96.19 200 TYR A O 1
ATOM 1583 N N . ARG A 1 201 ? 13.508 6.102 -0.443 1.00 95.81 201 ARG A N 1
ATOM 1584 C CA . ARG A 1 201 ? 13.223 5.597 -1.797 1.00 95.81 201 ARG A CA 1
ATOM 1585 C C . ARG A 1 201 ? 12.581 4.212 -1.785 1.00 95.81 201 ARG A C 1
ATOM 1587 O O . ARG A 1 201 ? 11.718 3.955 -2.617 1.00 95.81 201 ARG A O 1
ATOM 1594 N N . ARG A 1 202 ? 13.024 3.324 -0.889 1.00 96.25 202 ARG A N 1
ATOM 1595 C CA . ARG A 1 202 ? 12.472 1.969 -0.768 1.00 96.25 202 ARG A CA 1
ATOM 1596 C C . ARG A 1 202 ? 11.069 1.999 -0.183 1.00 96.25 202 ARG A C 1
ATOM 1598 O O . ARG A 1 202 ? 1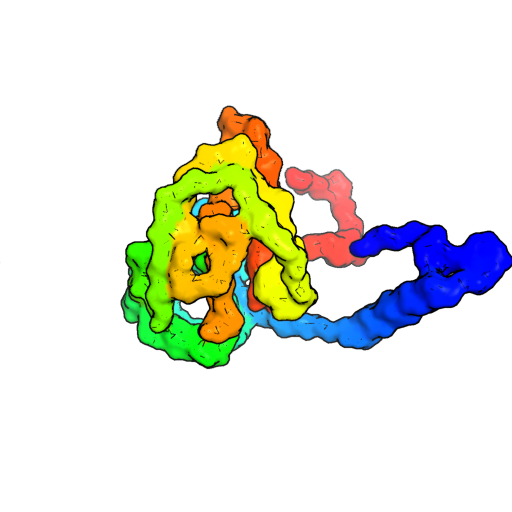0.174 1.481 -0.827 1.00 96.25 202 ARG A O 1
ATOM 1605 N N . ALA A 1 203 ? 10.850 2.717 0.914 1.00 96.69 203 ALA A N 1
ATOM 1606 C CA . ALA A 1 203 ? 9.524 2.897 1.494 1.00 96.69 203 ALA A CA 1
ATOM 1607 C C . ALA A 1 203 ? 8.540 3.546 0.500 1.00 96.69 203 ALA A C 1
ATOM 1609 O O . ALA A 1 203 ? 7.407 3.089 0.376 1.00 96.69 203 ALA A O 1
ATOM 1610 N N . ALA A 1 204 ? 8.970 4.567 -0.252 1.00 97.12 204 ALA A N 1
ATOM 1611 C CA . ALA A 1 204 ? 8.152 5.196 -1.293 1.00 97.12 204 ALA A CA 1
ATOM 1612 C C . ALA A 1 204 ? 7.751 4.187 -2.385 1.00 97.12 204 ALA A C 1
ATOM 1614 O O . ALA A 1 204 ? 6.589 4.107 -2.782 1.00 97.12 204 ALA A O 1
ATOM 1615 N N . PHE A 1 205 ? 8.700 3.366 -2.842 1.00 96.00 205 PHE A N 1
ATOM 1616 C CA . PHE A 1 205 ? 8.421 2.283 -3.786 1.00 96.00 205 PHE A CA 1
ATOM 1617 C C . PHE A 1 205 ? 7.465 1.231 -3.207 1.00 96.00 205 PHE A C 1
ATOM 1619 O O . PHE A 1 205 ? 6.559 0.783 -3.904 1.00 96.00 205 PHE A O 1
ATOM 1626 N N . THR A 1 206 ? 7.622 0.879 -1.931 1.00 97.62 206 THR A N 1
ATOM 1627 C CA . THR A 1 206 ? 6.733 -0.039 -1.212 1.00 97.62 206 THR A CA 1
ATOM 1628 C C . THR A 1 206 ? 5.299 0.477 -1.223 1.00 97.62 206 THR A C 1
ATOM 1630 O O . THR A 1 206 ? 4.428 -0.197 -1.760 1.00 97.62 206 THR A O 1
ATOM 1633 N N . VAL A 1 207 ? 5.030 1.685 -0.713 1.00 97.94 207 VAL A N 1
ATOM 1634 C CA . VAL A 1 207 ? 3.645 2.187 -0.601 1.00 97.94 207 VAL A CA 1
ATOM 1635 C C . VAL A 1 207 ? 2.979 2.396 -1.964 1.00 97.94 207 VAL A C 1
ATOM 1637 O O . VAL A 1 207 ? 1.794 2.113 -2.118 1.00 97.94 207 VAL A O 1
ATOM 1640 N N . THR A 1 208 ? 3.741 2.822 -2.975 1.00 96.81 208 THR A N 1
ATOM 1641 C CA . THR A 1 208 ? 3.233 2.993 -4.347 1.00 96.81 208 THR A CA 1
ATOM 1642 C C . THR A 1 208 ? 2.931 1.653 -5.013 1.00 96.81 208 THR A C 1
ATOM 1644 O O . THR A 1 208 ? 1.893 1.507 -5.655 1.00 96.81 208 THR A O 1
ATOM 1647 N N . ARG A 1 209 ? 3.779 0.637 -4.807 1.00 96.50 209 ARG A N 1
ATOM 1648 C CA . ARG A 1 209 ? 3.515 -0.733 -5.265 1.00 96.50 209 ARG A CA 1
ATOM 1649 C C . ARG A 1 209 ? 2.304 -1.341 -4.564 1.00 96.50 209 ARG A C 1
ATOM 1651 O O . ARG A 1 209 ? 1.494 -1.972 -5.230 1.00 96.50 209 ARG A O 1
ATOM 1658 N N . LEU A 1 210 ? 2.138 -1.116 -3.261 1.00 97.56 210 LEU A N 1
ATOM 1659 C CA . LEU A 1 210 ? 0.959 -1.575 -2.523 1.00 97.56 210 LEU A CA 1
ATOM 1660 C C . LEU A 1 210 ? -0.329 -0.921 -3.044 1.00 97.56 210 LEU A C 1
ATOM 1662 O O . LEU A 1 210 ? -1.305 -1.623 -3.301 1.00 97.56 210 LEU A O 1
ATOM 1666 N N . ALA A 1 211 ? -0.326 0.396 -3.278 1.00 97.00 211 ALA A N 1
ATOM 1667 C CA . ALA A 1 211 ? -1.464 1.093 -3.883 1.00 97.00 211 ALA A CA 1
ATOM 1668 C C . ALA A 1 211 ? -1.799 0.541 -5.283 1.00 97.00 211 ALA A C 1
ATOM 1670 O O . ALA A 1 211 ? -2.964 0.270 -5.585 1.00 97.00 211 ALA A O 1
ATOM 1671 N N . ALA A 1 212 ? -0.777 0.292 -6.108 1.00 94.75 212 ALA A N 1
ATOM 1672 C CA . ALA A 1 212 ? -0.940 -0.310 -7.429 1.00 94.75 212 ALA A CA 1
ATOM 1673 C C . ALA A 1 212 ? -1.488 -1.747 -7.366 1.00 94.75 212 ALA A C 1
ATOM 1675 O O . ALA A 1 212 ? -2.421 -2.073 -8.097 1.00 94.75 212 ALA A O 1
ATOM 1676 N N . ASN A 1 213 ? -0.986 -2.591 -6.458 1.00 94.69 213 ASN A N 1
ATOM 1677 C CA . ASN A 1 213 ? -1.490 -3.955 -6.252 1.00 94.69 213 ASN A CA 1
ATOM 1678 C C . ASN A 1 213 ? -2.963 -3.964 -5.808 1.00 94.69 213 ASN A C 1
ATOM 1680 O O . ASN A 1 213 ? -3.727 -4.867 -6.157 1.00 94.69 213 ASN A O 1
ATOM 1684 N N . LEU A 1 214 ? -3.388 -2.939 -5.064 1.00 95.06 214 LEU A N 1
ATOM 1685 C CA . LEU A 1 214 ? -4.788 -2.762 -4.686 1.00 95.06 214 LEU A CA 1
ATOM 1686 C C . LEU A 1 214 ? -5.659 -2.275 -5.849 1.00 95.06 214 LEU A C 1
ATOM 1688 O O . LEU A 1 214 ? -6.876 -2.434 -5.767 1.00 95.06 214 LEU A O 1
ATOM 1692 N N . GLY A 1 215 ? -5.063 -1.809 -6.948 1.00 94.00 215 GLY A N 1
ATOM 1693 C CA . GLY A 1 215 ? -5.733 -1.447 -8.197 1.00 94.00 215 GLY A CA 1
ATOM 1694 C C . GLY A 1 215 ? -5.750 0.051 -8.493 1.00 94.00 215 GLY A C 1
ATOM 1695 O O . GLY A 1 215 ? -6.407 0.451 -9.452 1.00 94.00 215 GLY A O 1
ATOM 1696 N N . VAL A 1 216 ? -5.067 0.880 -7.696 1.00 95.81 216 VAL A N 1
ATOM 1697 C CA . VAL A 1 216 ? -5.005 2.326 -7.946 1.00 95.81 216 VAL A CA 1
ATOM 1698 C C . VAL A 1 216 ? -3.973 2.608 -9.041 1.00 95.81 216 VAL A C 1
ATOM 1700 O O . VAL A 1 216 ? -2.797 2.281 -8.858 1.00 95.81 216 VAL A O 1
ATOM 1703 N N . PRO A 1 217 ? -4.363 3.198 -10.183 1.00 92.31 217 PRO A N 1
ATOM 1704 C CA . PRO A 1 217 ? -3.417 3.531 -11.234 1.00 92.31 217 PRO A CA 1
ATOM 1705 C C . PRO A 1 217 ? -2.579 4.754 -10.843 1.00 92.31 217 PRO A C 1
ATOM 1707 O O . PRO A 1 217 ? -3.084 5.719 -10.270 1.00 92.31 217 PRO A O 1
ATOM 1710 N N . ALA A 1 218 ? -1.303 4.735 -11.220 1.00 91.00 218 ALA A N 1
ATOM 1711 C CA . ALA A 1 218 ? -0.488 5.941 -11.277 1.00 91.00 218 ALA A CA 1
ATOM 1712 C C . ALA A 1 218 ? -0.519 6.493 -12.703 1.00 91.00 218 ALA A C 1
ATOM 1714 O O . ALA A 1 218 ? -0.381 5.751 -13.680 1.00 91.00 218 ALA A O 1
ATOM 1715 N N . THR A 1 219 ? -0.664 7.804 -12.824 1.00 87.56 219 THR A N 1
ATOM 1716 C CA . THR A 1 219 ? -0.486 8.504 -14.089 1.00 87.56 219 THR A CA 1
ATOM 1717 C C . THR A 1 219 ? 1.001 8.693 -14.356 1.00 87.56 219 THR A C 1
ATOM 1719 O O . THR A 1 219 ? 1.782 9.087 -13.490 1.00 87.56 219 THR A O 1
ATOM 1722 N N . THR A 1 220 ? 1.418 8.371 -15.576 1.00 81.00 220 THR A N 1
ATOM 1723 C CA . THR A 1 220 ? 2.781 8.613 -16.038 1.00 81.00 220 THR A CA 1
ATOM 1724 C C . THR A 1 220 ? 2.737 9.158 -17.455 1.00 81.00 220 THR A C 1
ATOM 1726 O O . THR A 1 220 ? 2.072 8.573 -18.315 1.00 81.00 220 THR A O 1
ATOM 1729 N N . PRO A 1 221 ? 3.468 10.245 -17.750 1.00 75.50 221 PRO A N 1
ATOM 1730 C CA . PRO A 1 221 ? 3.545 10.762 -19.104 1.00 75.50 221 PRO A CA 1
ATOM 1731 C C . PRO A 1 221 ? 4.387 9.857 -20.011 1.00 75.50 221 PRO A C 1
ATOM 1733 O O . PRO A 1 221 ? 4.514 10.162 -21.187 1.00 75.50 221 PRO A O 1
ATOM 1736 N N . LEU A 1 222 ? 4.986 8.766 -19.508 1.00 78.50 222 LEU A N 1
ATOM 1737 C CA . LEU A 1 222 ? 5.912 7.927 -20.275 1.00 78.50 222 LEU A CA 1
ATOM 1738 C C . LEU A 1 222 ? 5.318 7.458 -21.610 1.00 78.50 222 LEU A C 1
ATOM 1740 O O . LEU A 1 222 ? 5.967 7.611 -22.638 1.00 78.50 222 LEU A O 1
ATOM 1744 N N . LEU A 1 223 ? 4.088 6.933 -21.609 1.00 76.75 223 LEU A N 1
ATOM 1745 C CA . LEU A 1 223 ? 3.440 6.459 -22.838 1.00 76.75 223 LEU A CA 1
ATOM 1746 C C . LEU A 1 223 ? 3.065 7.612 -23.774 1.00 76.75 223 LEU A C 1
ATOM 1748 O O . LEU A 1 223 ? 3.309 7.523 -24.973 1.00 76.75 223 LEU A O 1
ATOM 1752 N N . ALA A 1 224 ? 2.560 8.723 -23.228 1.00 77.44 224 ALA A N 1
ATOM 1753 C CA . ALA A 1 224 ? 2.299 9.930 -24.012 1.00 77.44 224 ALA A CA 1
ATOM 1754 C C . ALA A 1 224 ? 3.588 10.472 -24.659 1.00 77.44 224 ALA A C 1
ATOM 1756 O O . ALA A 1 224 ? 3.574 10.898 -25.809 1.00 77.44 224 ALA A O 1
ATOM 1757 N N . ARG A 1 225 ? 4.726 10.371 -23.962 1.00 77.88 225 ARG A N 1
ATOM 1758 C CA . ARG A 1 225 ? 6.041 10.823 -24.435 1.00 77.88 225 ARG A CA 1
ATOM 1759 C C . ARG A 1 225 ? 6.641 9.968 -25.547 1.00 77.88 225 ARG A C 1
ATOM 1761 O O . ARG A 1 225 ? 7.472 10.472 -26.295 1.00 77.88 225 ARG A O 1
ATOM 1768 N N . PHE A 1 226 ? 6.225 8.708 -25.687 1.00 78.06 226 PHE A N 1
ATOM 1769 C CA . PHE A 1 226 ? 6.574 7.910 -26.868 1.00 78.06 226 PHE A CA 1
ATOM 1770 C C . PHE A 1 226 ? 5.863 8.421 -28.126 1.00 78.06 226 PHE A C 1
ATOM 1772 O O . PHE A 1 226 ? 6.447 8.384 -29.205 1.00 78.06 226 PHE A O 1
ATOM 1779 N N . ALA A 1 227 ? 4.629 8.916 -27.990 1.00 78.88 227 ALA A N 1
ATOM 1780 C CA . ALA A 1 227 ? 3.865 9.487 -29.098 1.00 78.88 227 ALA A CA 1
ATOM 1781 C C . ALA A 1 227 ? 4.218 10.960 -29.371 1.00 78.88 227 ALA A C 1
ATOM 1783 O O . ALA A 1 227 ? 4.095 11.431 -30.500 1.00 78.88 227 ALA A O 1
ATOM 1784 N N . THR A 1 228 ? 4.650 11.704 -28.351 1.00 80.69 228 THR A N 1
ATOM 1785 C CA . THR A 1 228 ? 5.001 13.126 -28.456 1.00 80.69 228 THR A CA 1
ATOM 1786 C C . THR A 1 228 ? 6.269 13.410 -27.646 1.00 80.69 228 THR A C 1
ATOM 1788 O O . THR A 1 228 ? 6.198 13.503 -26.418 1.00 80.69 228 THR A O 1
ATOM 1791 N N . PRO A 1 229 ? 7.439 13.533 -28.300 1.00 75.25 229 PRO A N 1
ATOM 1792 C CA . PRO A 1 229 ? 8.692 13.847 -27.620 1.00 75.25 229 PRO A CA 1
ATOM 1793 C C . PRO A 1 229 ? 8.600 15.148 -26.813 1.00 75.25 229 PRO A C 1
ATOM 1795 O O . PRO A 1 229 ? 7.876 16.069 -27.191 1.00 75.25 229 PRO A O 1
ATOM 1798 N N . ALA A 1 230 ? 9.358 15.235 -25.716 1.00 77.06 230 ALA A N 1
ATOM 1799 C CA . ALA A 1 230 ? 9.421 16.448 -24.900 1.00 77.06 230 ALA A CA 1
ATOM 1800 C C . ALA A 1 230 ? 9.921 17.643 -25.729 1.00 77.06 230 ALA A C 1
ATOM 1802 O O . ALA A 1 230 ? 10.872 17.515 -26.507 1.00 77.06 230 ALA A O 1
ATOM 1803 N N . ALA A 1 231 ? 9.292 18.806 -25.552 1.00 79.12 231 ALA A N 1
ATOM 1804 C CA . ALA A 1 231 ? 9.717 20.031 -26.219 1.00 79.12 231 ALA A CA 1
ATOM 1805 C C . ALA A 1 231 ? 11.067 20.510 -25.661 1.00 79.12 231 ALA A C 1
ATOM 1807 O O . ALA A 1 231 ? 11.358 20.336 -24.480 1.00 79.12 231 ALA A O 1
ATOM 1808 N N . ALA A 1 232 ? 11.875 21.183 -26.488 1.00 77.75 232 ALA A N 1
ATOM 1809 C CA . ALA A 1 232 ? 13.193 21.694 -26.085 1.00 77.75 232 ALA A CA 1
ATOM 1810 C C . ALA A 1 232 ? 13.149 22.677 -24.893 1.00 77.75 232 ALA A C 1
ATOM 1812 O O . ALA A 1 232 ? 14.170 22.925 -24.259 1.00 77.75 232 ALA A O 1
ATOM 1813 N N . THR A 1 233 ? 11.974 23.234 -24.592 1.00 80.31 233 THR A N 1
ATOM 1814 C CA . THR A 1 233 ? 11.734 24.205 -23.518 1.00 80.31 233 THR A CA 1
ATOM 1815 C C . THR A 1 233 ? 11.148 23.592 -22.242 1.00 80.31 233 THR A C 1
ATOM 1817 O O . THR A 1 233 ? 10.950 24.316 -21.271 1.00 80.31 233 THR A O 1
ATOM 1820 N N . GLU A 1 234 ? 10.836 22.292 -22.216 1.00 73.38 234 GLU A N 1
ATOM 1821 C CA . GLU A 1 234 ? 10.327 21.626 -21.010 1.00 73.38 234 GLU A CA 1
ATOM 1822 C C . GLU A 1 234 ? 11.472 21.342 -20.023 1.00 73.38 234 GLU A C 1
ATOM 1824 O O . GLU A 1 234 ? 12.378 20.557 -20.309 1.00 73.38 234 GLU A O 1
ATOM 1829 N N . SER A 1 235 ? 11.422 21.948 -18.831 1.00 63.16 235 SER A N 1
ATOM 1830 C CA . SER A 1 235 ? 12.305 21.606 -17.708 1.00 63.16 235 SER A CA 1
ATOM 1831 C C . SER A 1 235 ? 11.629 20.638 -16.733 1.00 63.16 235 SER A C 1
ATOM 1833 O O . SER A 1 235 ? 10.408 20.644 -16.583 1.00 63.16 235 SER A O 1
ATOM 1835 N N . ARG A 1 236 ? 12.446 19.806 -16.080 1.00 56.22 236 ARG A N 1
ATOM 1836 C CA . ARG A 1 236 ? 12.027 18.765 -15.131 1.00 56.22 236 ARG A CA 1
ATOM 1837 C C . ARG A 1 236 ? 11.687 19.297 -13.746 1.00 56.22 236 ARG A C 1
ATOM 1839 O O . ARG A 1 236 ? 12.394 20.226 -13.302 1.00 56.22 236 ARG A O 1
#

Sequence (236 aa):
MWFCQLDVTGRSEPDPVAERLVDNLLQYALAWRPVPARQGVYAGEPEGHRHFAAAGFDLRPWDDRPLTGSEVLVVTPGGGQALRPHADMLGAWLQAGGRLLAIGLEQEEANTFLPTRIQTRQDEHIAAYFEPFGYHSLIAGIGPADVHNRDPRVLPLVTEGADMVGNGVLAWRAKPAVVFCQLVPWRFNYQRQYNVKRTYRRAAFTVTRLAANLGVPATTPLLARFATPAAATESR

pLDDT: mean 91.62, std 8.7, range [45.44, 98.62]

Radius of gyration: 20.2 Å; chains: 1; bounding box: 45×50×52 Å